Protein AF-A0A2M6ZTP1-F1 (afdb_monomer_lite)

Sequence (262 aa):
MRKAKLIIPTLLFPILLLLVVMAAVYSSEPKSMGPIIMTQIACLAESSDKITIVLEPTSEAIADEIYNVEVKRGDIIRATSSVSWTQKELQARQAKAFRFPTTPAEFQFYAMDRNQMGYVWKNLSKEFTVVTYTGTSSQIIEYVPAPPSSFNWWFVWIPLVGIVLFVVYLRILVSYRKEGIATRCPKCNKWWAQVDDGSEVISAGHYQGYEREYVTDTHYDKDRQETGTTDRAVLIPTTHYYSISRYSYHCKFCGHKWTAER

pLDDT: mean 73.22, std 14.81, range [36.12, 92.0]

Secondary structure (DSSP, 8-state):
--STTTHHHHHHHHHHHHHHHHHHHHTT----PPP--EEEEEEEEEETTEEEEEEEE-TTPPTT--EEEEEEETTEEEEEEEE---HHHHHTT--EEEEEEPPHHHHHHHHHT--SS----EE-TTT-EEEEEETTEEEEE-B-----S---THHHHHHHHHHHHHHHHHHHHHHHHHSTTT-S-TTT--TT-EEEEEEEEEEEEEEEEEEEEEEEEEEE-TT--EEEEEEEEEEEEEEEEEEEEEEEEEETTT--EEEEE-

Radius of gyration: 37.84 Å; chains: 1; bounding box: 69×80×88 Å

Structure (mmCIF, N/CA/C/O backbone):
data_AF-A0A2M6ZTP1-F1
#
_entry.id   AF-A0A2M6ZTP1-F1
#
loop_
_atom_site.group_PDB
_atom_site.id
_atom_site.type_symbol
_atom_site.label_atom_id
_atom_site.label_alt_id
_atom_site.label_comp_id
_atom_site.label_asym_id
_atom_site.label_entity_id
_atom_site.label_seq_id
_atom_site.pdbx_PDB_ins_code
_atom_site.Cartn_x
_atom_site.Cartn_y
_atom_site.Cartn_z
_atom_site.occupancy
_atom_site.B_iso_or_equiv
_atom_site.auth_seq_id
_atom_site.auth_comp_id
_atom_site.auth_asym_id
_atom_site.auth_atom_id
_atom_site.pdbx_PDB_model_num
ATOM 1 N N . MET A 1 1 ? -2.192 15.262 40.105 1.00 40.31 1 MET A N 1
ATOM 2 C CA . MET A 1 1 ? -1.632 15.456 38.743 1.00 40.31 1 MET A CA 1
ATOM 3 C C . MET A 1 1 ? -1.341 14.113 38.044 1.00 40.31 1 MET A C 1
ATOM 5 O O . MET A 1 1 ? -0.197 13.686 38.002 1.00 40.31 1 MET A O 1
ATOM 9 N N . ARG A 1 2 ? -2.350 13.394 37.518 1.00 41.88 2 ARG A N 1
ATOM 10 C CA . ARG A 1 2 ? -2.148 12.107 36.789 1.00 41.88 2 ARG A CA 1
ATOM 11 C C . ARG A 1 2 ? -3.025 11.913 35.534 1.00 41.88 2 ARG A C 1
ATOM 13 O O . ARG A 1 2 ? -2.981 10.851 34.931 1.00 41.88 2 ARG A O 1
ATOM 20 N N . LYS A 1 3 ? -3.795 12.922 35.102 1.00 41.44 3 LYS A N 1
ATOM 21 C CA . LYS A 1 3 ? -4.716 12.811 33.946 1.00 41.44 3 LYS A CA 1
ATOM 22 C C . LYS A 1 3 ? -4.111 13.233 32.593 1.00 41.44 3 LYS A C 1
ATOM 24 O O . LYS A 1 3 ? -4.673 12.894 31.562 1.00 41.44 3 LYS A O 1
ATOM 29 N N . ALA A 1 4 ? -2.953 13.900 32.578 1.00 42.66 4 ALA A N 1
ATOM 30 C CA . ALA A 1 4 ? -2.352 14.436 31.349 1.00 42.66 4 ALA A CA 1
ATOM 31 C C . ALA A 1 4 ? -1.543 13.414 30.518 1.00 42.66 4 ALA A C 1
ATOM 33 O O . ALA A 1 4 ? -1.283 13.652 29.345 1.00 42.66 4 ALA A O 1
ATOM 34 N N . LYS A 1 5 ? -1.162 12.255 31.079 1.00 43.81 5 LYS A N 1
ATOM 35 C CA . LYS A 1 5 ? -0.268 11.295 30.395 1.00 43.81 5 LYS A CA 1
ATOM 36 C C . LYS A 1 5 ? -0.949 10.373 29.370 1.00 43.81 5 LYS A C 1
ATOM 38 O O . LYS A 1 5 ? -0.242 9.687 28.645 1.00 43.81 5 LYS A O 1
ATOM 43 N N . LEU A 1 6 ? -2.284 10.354 29.279 1.00 44.91 6 LEU A N 1
ATOM 44 C CA . LEU A 1 6 ? -3.012 9.451 28.364 1.00 44.91 6 LEU A CA 1
ATOM 45 C C . LEU A 1 6 ? -3.558 10.126 27.089 1.00 44.91 6 LEU A C 1
ATOM 47 O O . LEU A 1 6 ? -3.959 9.427 26.162 1.00 44.91 6 LEU A O 1
ATOM 51 N N . ILE A 1 7 ? -3.581 11.462 27.039 1.00 47.53 7 ILE A N 1
ATOM 52 C CA . ILE A 1 7 ? -4.201 12.241 25.946 1.00 47.53 7 ILE A CA 1
ATOM 53 C C . ILE A 1 7 ? -3.241 12.399 24.753 1.00 47.53 7 ILE A C 1
ATOM 55 O O . ILE A 1 7 ? -3.650 12.386 23.597 1.00 47.53 7 ILE A O 1
ATOM 59 N N . ILE A 1 8 ? -1.940 12.480 25.031 1.00 50.25 8 ILE A N 1
ATOM 60 C CA . ILE A 1 8 ? -0.895 12.670 24.018 1.00 50.25 8 ILE A CA 1
ATOM 61 C C . ILE A 1 8 ? -0.815 11.486 23.026 1.00 50.25 8 ILE A C 1
ATOM 63 O O . ILE A 1 8 ? -0.877 11.734 21.822 1.00 50.25 8 ILE A O 1
ATOM 67 N N . PRO A 1 9 ? -0.767 10.205 23.454 1.00 49.75 9 PRO A N 1
ATOM 68 C CA . PRO A 1 9 ? -0.705 9.089 22.504 1.00 49.75 9 PRO A CA 1
ATOM 69 C C . PRO A 1 9 ? -2.026 8.825 21.762 1.00 49.75 9 PRO A C 1
ATOM 71 O O . PRO A 1 9 ? -2.004 8.230 20.689 1.00 49.75 9 PRO A O 1
ATOM 74 N N . THR A 1 10 ? -3.173 9.270 22.290 1.00 54.34 10 THR A N 1
ATOM 75 C CA . THR A 1 10 ? -4.488 9.050 21.658 1.00 54.34 10 THR A CA 1
ATOM 76 C C . THR A 1 10 ? -4.791 10.034 20.525 1.00 54.34 10 THR A C 1
ATOM 78 O O . THR A 1 10 ? -5.534 9.677 19.616 1.00 54.34 10 THR A O 1
ATOM 81 N N . LEU A 1 11 ? -4.190 11.229 20.533 1.00 55.00 11 LEU A N 1
ATOM 82 C CA . LEU A 1 11 ? -4.338 12.226 19.461 1.00 55.00 11 LEU A CA 1
ATOM 83 C C . LEU A 1 11 ? -3.221 12.168 18.411 1.00 55.00 11 LEU A C 1
ATOM 85 O O . LEU A 1 11 ? -3.485 12.391 17.234 1.00 55.00 11 LEU A O 1
ATOM 89 N N . LEU A 1 12 ? -1.985 11.837 18.803 1.00 62.09 12 LEU A N 1
ATOM 90 C CA . LEU A 1 12 ? -0.850 11.813 17.869 1.00 62.09 12 LEU A CA 1
ATOM 91 C C . LEU A 1 12 ? -0.931 10.673 16.850 1.00 62.09 12 LEU A C 1
ATOM 93 O O . LEU A 1 12 ? -0.572 10.863 15.691 1.00 62.09 12 LEU A O 1
ATOM 97 N N . PHE A 1 13 ? -1.422 9.502 17.257 1.00 62.88 13 PHE A N 1
ATOM 98 C CA . PHE A 1 13 ? -1.499 8.335 16.381 1.00 62.88 13 PHE A CA 1
ATOM 99 C C . PHE A 1 13 ? -2.415 8.528 15.151 1.00 62.88 13 PHE A C 1
ATOM 101 O O . PHE A 1 13 ? -1.954 8.261 14.041 1.00 62.88 13 PHE A O 1
ATOM 108 N N . PRO A 1 14 ? -3.664 9.030 15.274 1.00 62.75 14 PRO A N 1
ATOM 109 C CA . PRO A 1 14 ? -4.523 9.242 14.105 1.00 62.75 14 PRO A CA 1
ATOM 110 C C . PRO A 1 14 ? -4.008 10.339 13.165 1.00 62.75 14 PRO A C 1
ATOM 112 O O . PRO A 1 14 ? -4.164 10.209 11.955 1.00 62.75 14 PRO A O 1
ATOM 115 N N . ILE A 1 15 ? -3.354 11.382 13.687 1.00 70.75 15 ILE A N 1
ATOM 116 C CA . ILE A 1 15 ? -2.761 12.450 12.863 1.00 70.75 15 ILE A CA 1
ATOM 117 C C . ILE A 1 15 ? -1.586 11.903 12.047 1.00 70.75 15 ILE A C 1
ATOM 119 O O . ILE A 1 15 ? -1.487 12.169 10.849 1.00 70.75 15 ILE A O 1
ATOM 123 N N . LEU A 1 16 ? -0.724 11.094 12.672 1.00 71.12 16 LEU A N 1
ATOM 124 C CA . LEU A 1 16 ? 0.404 10.468 11.985 1.00 71.12 16 LEU A CA 1
ATOM 125 C C . LEU A 1 16 ? -0.074 9.499 10.892 1.00 71.12 16 LEU A C 1
ATOM 127 O O . LEU A 1 16 ? 0.471 9.494 9.792 1.00 71.12 16 LEU A O 1
ATOM 131 N N . LEU A 1 17 ? -1.126 8.722 11.173 1.00 70.94 17 LEU A N 1
ATOM 132 C CA . LEU A 1 17 ? -1.743 7.819 10.202 1.00 70.94 17 LEU A CA 1
ATOM 133 C C . LEU A 1 17 ? -2.316 8.591 9.002 1.00 70.94 17 LEU A C 1
ATOM 135 O O . LEU A 1 17 ? -2.094 8.198 7.859 1.00 70.94 17 LEU A O 1
ATOM 139 N N . LEU A 1 18 ? -3.006 9.709 9.253 1.00 68.69 18 LEU A N 1
ATOM 140 C CA . LEU A 1 18 ? -3.576 10.554 8.202 1.00 68.69 18 LEU A CA 1
ATOM 141 C C . LEU A 1 18 ? -2.484 11.136 7.292 1.00 68.69 18 LEU A C 1
ATOM 143 O O . LEU A 1 18 ? -2.634 11.132 6.074 1.00 68.69 18 LEU A O 1
ATOM 147 N N . LEU A 1 19 ? -1.362 11.581 7.869 1.00 69.75 19 LEU A N 1
ATOM 148 C CA . LEU A 1 19 ? -0.222 12.103 7.111 1.00 69.75 19 LEU A CA 1
ATOM 149 C C . LEU A 1 19 ? 0.433 11.033 6.228 1.00 69.75 19 LEU A C 1
ATOM 151 O O . LEU A 1 19 ? 0.770 11.319 5.082 1.00 69.75 19 LEU A O 1
ATOM 155 N N . VAL A 1 20 ? 0.565 9.797 6.721 1.00 70.56 20 VAL A N 1
ATOM 156 C CA . VAL A 1 20 ? 1.094 8.674 5.926 1.00 70.56 20 VAL A CA 1
ATOM 157 C C . VAL A 1 20 ? 0.165 8.338 4.755 1.00 70.56 20 VAL A C 1
ATOM 159 O O . VAL A 1 20 ? 0.641 8.124 3.642 1.00 70.56 20 VAL A O 1
ATOM 162 N N . VAL A 1 21 ? -1.155 8.346 4.972 1.00 63.50 21 VAL A N 1
ATOM 163 C CA . VAL A 1 21 ? -2.142 8.109 3.904 1.00 63.50 21 VAL A CA 1
ATOM 164 C C . VAL A 1 21 ? -2.108 9.233 2.868 1.00 63.50 21 VAL A C 1
ATOM 166 O O . VAL A 1 21 ? -2.066 8.952 1.674 1.00 63.50 21 VAL A O 1
ATOM 169 N N . MET A 1 22 ? -2.056 10.496 3.298 1.00 60.56 22 MET A N 1
ATOM 170 C CA . MET A 1 22 ? -1.974 11.638 2.382 1.00 60.56 22 MET A CA 1
ATOM 171 C C . MET A 1 22 ? -0.686 11.615 1.552 1.00 60.56 22 MET A C 1
ATOM 173 O O . MET A 1 22 ? -0.743 11.873 0.353 1.00 60.56 22 MET A O 1
ATOM 177 N N . ALA A 1 23 ? 0.454 11.247 2.147 1.00 57.00 23 ALA A N 1
ATOM 178 C CA . ALA A 1 23 ? 1.715 11.092 1.422 1.00 57.00 23 ALA A CA 1
ATOM 179 C C . ALA A 1 23 ? 1.661 9.949 0.391 1.00 57.00 23 ALA A C 1
ATOM 181 O O . ALA A 1 23 ? 2.151 10.107 -0.725 1.00 57.00 23 ALA A O 1
ATOM 182 N N . ALA A 1 24 ? 1.022 8.824 0.730 1.00 55.25 24 ALA A N 1
ATOM 183 C CA . ALA A 1 24 ? 0.829 7.711 -0.199 1.00 55.25 24 ALA A CA 1
ATOM 184 C C . ALA A 1 24 ? -0.105 8.075 -1.369 1.00 55.25 24 ALA A C 1
ATOM 186 O O . ALA A 1 24 ? 0.153 7.678 -2.503 1.00 55.25 24 ALA A O 1
ATOM 187 N N . VAL A 1 25 ? -1.155 8.865 -1.114 1.00 53.50 25 VAL A N 1
ATOM 188 C CA . VAL A 1 25 ? -2.106 9.316 -2.143 1.00 53.50 25 VAL A CA 1
ATOM 189 C C . VAL A 1 25 ? -1.478 10.374 -3.059 1.00 53.50 25 VAL A C 1
ATOM 191 O O . VAL A 1 25 ? -1.566 10.243 -4.277 1.00 53.50 25 VAL A O 1
ATOM 194 N N . TYR A 1 26 ? -0.768 11.368 -2.515 1.00 48.22 26 TYR A N 1
ATOM 195 C CA . TYR A 1 26 ? -0.108 12.406 -3.324 1.00 48.22 26 TYR A CA 1
ATOM 196 C C . TYR A 1 26 ? 1.087 11.885 -4.136 1.00 48.22 26 TYR A C 1
ATOM 198 O O . TYR A 1 26 ? 1.397 12.420 -5.194 1.00 48.22 26 TYR A O 1
ATOM 206 N N . SER A 1 27 ? 1.727 10.805 -3.687 1.00 42.94 27 SER A N 1
ATOM 207 C CA . SER A 1 27 ? 2.766 10.093 -4.442 1.00 42.94 27 SER A CA 1
ATOM 208 C C . SER A 1 27 ? 2.230 9.358 -5.681 1.00 42.94 27 SER A C 1
ATOM 210 O O . SER A 1 27 ? 3.026 8.802 -6.439 1.00 42.94 27 SER A O 1
ATOM 212 N N . SER A 1 28 ? 0.910 9.284 -5.864 1.00 38.97 28 SER A N 1
ATOM 213 C CA . SER A 1 28 ? 0.281 8.434 -6.878 1.00 38.97 28 SER A CA 1
ATOM 214 C C . SER A 1 28 ? -0.395 9.182 -8.023 1.00 38.97 28 SER A C 1
ATOM 216 O O . SER A 1 28 ? -1.075 8.527 -8.802 1.00 38.97 28 SER A O 1
ATOM 218 N N . GLU A 1 29 ? -0.208 10.501 -8.175 1.00 36.12 29 GLU A N 1
ATOM 219 C CA . GLU A 1 29 ? -0.695 11.208 -9.369 1.00 36.12 29 GLU A CA 1
ATOM 220 C C . GLU A 1 29 ? -0.044 10.612 -10.629 1.00 36.12 29 GLU A C 1
ATOM 222 O O . GLU A 1 29 ? 1.149 10.834 -10.873 1.00 36.12 29 GLU A O 1
ATOM 227 N N . PRO A 1 30 ? -0.785 9.857 -11.461 1.00 41.84 30 PRO A N 1
ATOM 228 C CA . PRO A 1 30 ? -0.246 9.393 -12.717 1.00 41.84 30 PRO A CA 1
ATOM 229 C C . PRO A 1 30 ? -0.269 10.606 -13.641 1.00 41.84 30 PRO A C 1
ATOM 231 O O . PRO A 1 30 ? -1.339 11.115 -13.985 1.00 41.84 30 PRO A O 1
ATOM 234 N N . LYS A 1 31 ? 0.908 11.076 -14.071 1.00 40.94 31 LYS A N 1
ATOM 235 C CA . LYS A 1 31 ? 0.995 11.878 -15.299 1.00 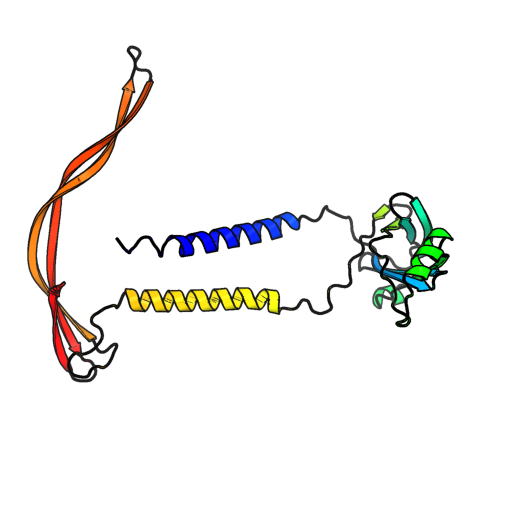40.94 31 LYS A CA 1
ATOM 236 C C . LYS A 1 31 ? 0.179 11.137 -16.351 1.00 40.94 31 LYS A C 1
ATOM 238 O O . LYS A 1 31 ? 0.427 9.951 -16.552 1.00 40.94 31 LYS A O 1
ATOM 243 N N . SER A 1 32 ? -0.803 11.800 -16.963 1.00 36.62 32 SER A N 1
ATOM 244 C CA . SER A 1 32 ? -1.684 11.172 -17.947 1.00 36.62 32 SER A CA 1
ATOM 245 C C . SER A 1 32 ? -0.855 10.698 -19.141 1.00 36.62 32 SER A C 1
ATOM 247 O O . SER A 1 32 ? -0.602 11.441 -20.091 1.00 36.62 32 SER A O 1
ATOM 249 N N . MET A 1 33 ? -0.373 9.464 -19.063 1.00 5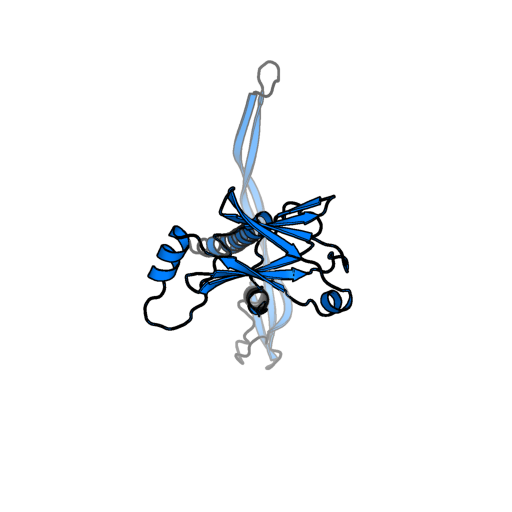2.09 33 MET A N 1
ATOM 250 C CA . MET A 1 33 ? 0.165 8.745 -20.196 1.00 52.09 33 MET A CA 1
ATOM 251 C C . MET A 1 33 ? -1.025 8.413 -21.084 1.00 52.09 33 MET A C 1
ATOM 253 O O . MET A 1 33 ? -2.061 7.966 -20.591 1.00 52.09 33 MET A O 1
ATOM 257 N N . GLY A 1 34 ? -0.904 8.672 -22.386 1.00 53.03 34 GLY A N 1
ATOM 258 C CA . GLY A 1 34 ? -1.858 8.149 -23.362 1.00 53.03 34 GLY A CA 1
ATOM 259 C C . GLY A 1 34 ? -2.007 6.621 -23.242 1.00 53.03 34 GLY A C 1
ATOM 260 O O . GLY A 1 34 ? -1.259 5.990 -22.486 1.00 53.03 34 GLY A O 1
ATOM 261 N N . PRO A 1 35 ? -2.952 6.010 -23.977 1.00 57.22 35 PRO A N 1
ATOM 262 C CA . PRO A 1 35 ? -3.195 4.568 -23.911 1.00 57.22 35 PRO A CA 1
ATOM 263 C C . PRO A 1 35 ? -1.875 3.800 -24.043 1.00 57.22 35 PRO A C 1
ATOM 265 O O . PRO A 1 35 ? -1.107 4.035 -24.972 1.00 57.22 35 PRO A O 1
ATOM 268 N N . ILE A 1 36 ? -1.559 2.958 -23.056 1.00 65.50 36 ILE A N 1
ATOM 269 C CA . ILE A 1 36 ? -0.351 2.124 -23.055 1.00 65.50 36 ILE A CA 1
ATOM 270 C C . ILE A 1 36 ? -0.571 1.007 -24.049 1.00 65.50 36 ILE A C 1
ATOM 272 O O . ILE A 1 36 ? -1.402 0.154 -23.781 1.00 65.50 36 ILE A O 1
ATOM 276 N N . ILE A 1 37 ? 0.145 1.021 -25.172 1.00 70.88 37 ILE A N 1
ATOM 277 C CA . ILE A 1 37 ? -0.000 0.047 -26.269 1.00 70.88 37 ILE A CA 1
ATOM 278 C C . ILE A 1 37 ? 0.723 -1.266 -25.937 1.00 70.88 37 ILE A C 1
ATOM 280 O O . ILE A 1 37 ? 0.281 -2.353 -26.307 1.00 70.88 37 ILE A O 1
ATOM 284 N N . MET A 1 38 ? 1.834 -1.190 -25.205 1.00 77.50 38 MET A N 1
ATOM 285 C CA . MET A 1 38 ? 2.601 -2.367 -24.806 1.00 77.50 38 MET A CA 1
ATOM 286 C C . MET A 1 38 ? 3.399 -2.126 -23.530 1.00 77.50 38 MET A C 1
ATOM 288 O O . MET A 1 38 ? 3.698 -0.988 -23.168 1.00 77.50 38 MET A O 1
ATOM 292 N N . THR A 1 39 ? 3.757 -3.213 -22.857 1.00 78.62 39 THR A N 1
ATOM 293 C CA . THR A 1 39 ? 4.516 -3.195 -21.609 1.00 78.62 39 THR A CA 1
ATOM 294 C C . THR A 1 39 ? 5.824 -3.956 -21.770 1.00 78.62 39 THR A C 1
ATOM 296 O O . THR A 1 39 ? 5.882 -5.046 -22.342 1.00 78.62 39 THR A O 1
ATOM 299 N N . GLN A 1 40 ? 6.906 -3.386 -21.243 1.00 79.75 40 GLN A N 1
ATOM 300 C CA . GLN A 1 40 ? 8.155 -4.117 -21.081 1.00 79.75 40 GLN A CA 1
ATOM 301 C C . GLN A 1 40 ? 8.050 -4.968 -19.822 1.00 79.75 40 GLN A C 1
ATOM 303 O O . GLN A 1 40 ? 8.040 -4.432 -18.715 1.00 79.75 40 GLN A O 1
ATOM 308 N N . ILE A 1 41 ? 8.028 -6.287 -19.992 1.00 76.81 41 ILE A N 1
ATOM 309 C CA . ILE A 1 41 ? 7.958 -7.232 -18.871 1.00 76.81 41 ILE A CA 1
ATOM 310 C C . ILE A 1 41 ? 9.343 -7.706 -18.425 1.00 76.81 41 ILE A C 1
ATOM 312 O O . ILE A 1 41 ? 9.516 -8.125 -17.281 1.00 76.81 41 ILE A O 1
ATOM 316 N N . ALA A 1 42 ? 10.352 -7.607 -19.299 1.00 73.44 42 ALA A N 1
ATOM 317 C CA . ALA A 1 42 ? 11.737 -7.899 -18.947 1.00 73.44 42 ALA A CA 1
ATOM 318 C C . ALA A 1 42 ? 12.747 -7.208 -19.877 1.00 73.44 42 ALA A C 1
ATOM 320 O O . ALA A 1 42 ? 12.523 -7.087 -21.079 1.00 73.44 42 ALA A O 1
ATOM 321 N N . CYS A 1 43 ? 13.896 -6.824 -19.323 1.00 79.12 43 CYS A N 1
ATOM 322 C CA . CYS A 1 43 ? 15.133 -6.551 -20.053 1.00 79.12 43 CYS A CA 1
ATOM 323 C C . CYS A 1 43 ? 16.259 -7.305 -19.342 1.00 79.12 43 CYS A C 1
ATOM 325 O O . CYS A 1 43 ? 16.496 -7.076 -18.154 1.00 79.12 43 CYS A O 1
ATOM 327 N N . LEU A 1 44 ? 16.889 -8.259 -20.025 1.00 79.19 44 LEU A N 1
ATOM 328 C CA . LEU A 1 44 ? 17.769 -9.259 -19.425 1.00 79.19 44 LEU A CA 1
ATOM 329 C C . LEU A 1 44 ? 19.072 -9.392 -20.211 1.00 79.19 44 LEU A C 1
ATOM 331 O O . LEU A 1 44 ? 19.042 -9.473 -21.435 1.00 79.19 44 LEU A O 1
ATOM 335 N N . ALA A 1 45 ? 20.205 -9.521 -19.524 1.00 73.50 45 ALA A N 1
ATOM 336 C CA . ALA A 1 45 ? 21.410 -10.080 -20.141 1.00 73.50 45 ALA A CA 1
ATOM 337 C C . ALA A 1 45 ? 21.378 -11.615 -20.029 1.00 73.50 45 ALA A C 1
ATOM 339 O O . ALA A 1 45 ? 21.677 -12.159 -18.964 1.00 73.50 45 ALA A O 1
ATOM 340 N N . GLU A 1 46 ? 21.001 -12.320 -21.106 1.00 64.81 46 GLU A N 1
ATOM 341 C CA . GLU A 1 46 ? 21.057 -13.801 -21.148 1.00 64.81 46 GLU A CA 1
ATOM 342 C C . GLU A 1 46 ? 22.518 -14.274 -21.207 1.00 64.81 46 GLU A C 1
ATOM 344 O O . GLU A 1 46 ? 22.934 -15.244 -20.563 1.00 64.81 46 GLU A O 1
ATOM 349 N N . SER A 1 47 ? 23.317 -13.550 -21.991 1.00 66.44 47 SER A N 1
ATOM 350 C CA . SER A 1 47 ? 24.729 -13.801 -22.218 1.00 66.44 47 SER A CA 1
ATOM 351 C C . SER A 1 47 ? 25.525 -12.505 -22.235 1.00 66.44 47 SER A C 1
ATOM 353 O O . SER A 1 47 ? 24.970 -11.425 -22.409 1.00 66.44 47 SER A O 1
ATOM 355 N N . SER A 1 48 ? 26.839 -12.594 -22.008 1.00 67.62 48 SER A N 1
ATOM 356 C CA . SER A 1 48 ? 27.691 -11.400 -21.993 1.00 67.62 48 SER A CA 1
ATOM 357 C C . SER A 1 48 ? 27.686 -10.668 -23.334 1.00 67.62 48 SER A C 1
ATOM 359 O O . SER A 1 48 ? 27.994 -9.488 -23.349 1.00 67.62 48 SER A O 1
ATOM 361 N N . ASP A 1 49 ? 27.324 -11.352 -24.424 1.00 75.38 49 ASP A N 1
ATOM 362 C CA . ASP A 1 49 ? 27.231 -10.830 -25.787 1.00 75.38 49 ASP A CA 1
ATOM 363 C C . ASP A 1 49 ? 25.819 -10.371 -26.205 1.00 75.38 49 ASP A C 1
ATOM 365 O O . ASP A 1 49 ? 25.678 -9.813 -27.296 1.00 75.38 49 ASP A O 1
ATOM 369 N N . LYS A 1 50 ? 24.764 -10.603 -25.402 1.00 80.38 50 LYS A N 1
ATOM 370 C CA . LYS A 1 50 ? 23.369 -10.341 -25.815 1.00 80.38 50 LYS A CA 1
ATOM 371 C C . LYS A 1 50 ? 22.484 -9.809 -24.695 1.00 80.38 50 LYS A C 1
ATOM 373 O O . LYS A 1 50 ? 22.434 -10.363 -23.597 1.00 80.38 50 LYS A O 1
ATOM 378 N N . ILE A 1 51 ? 21.692 -8.798 -25.040 1.00 80.88 51 ILE A N 1
ATOM 379 C CA . ILE A 1 51 ? 20.581 -8.308 -24.224 1.00 80.88 51 ILE A CA 1
ATOM 380 C C . ILE A 1 51 ? 19.270 -8.712 -24.901 1.00 80.88 51 ILE A C 1
ATOM 382 O O . ILE A 1 51 ? 19.120 -8.577 -26.118 1.00 80.88 51 ILE A O 1
ATOM 386 N N . THR A 1 52 ? 18.326 -9.194 -24.099 1.00 84.31 52 THR A N 1
ATOM 387 C CA . THR A 1 52 ? 16.972 -9.559 -24.508 1.00 84.31 52 THR A CA 1
ATOM 388 C C . THR A 1 52 ? 15.963 -8.638 -23.856 1.00 84.31 52 THR A C 1
ATOM 390 O O . THR A 1 52 ? 15.935 -8.505 -22.636 1.00 84.31 52 THR A O 1
ATOM 393 N N . ILE A 1 53 ? 15.081 -8.061 -24.659 1.00 84.00 53 ILE A N 1
ATOM 394 C CA . ILE A 1 53 ? 13.923 -7.301 -24.196 1.00 84.00 53 ILE A CA 1
ATOM 395 C C . ILE A 1 53 ? 12.671 -8.083 -24.536 1.00 84.00 53 ILE A C 1
ATOM 397 O O . ILE A 1 53 ? 12.531 -8.559 -25.657 1.00 84.00 53 ILE A O 1
ATOM 401 N N . VAL A 1 54 ? 11.765 -8.211 -23.576 1.00 85.69 54 VAL A N 1
ATOM 402 C CA . VAL A 1 54 ? 10.499 -8.917 -23.748 1.00 85.69 54 VAL A CA 1
ATOM 403 C C . VAL A 1 54 ? 9.359 -7.922 -23.595 1.00 85.69 54 VAL A C 1
ATOM 405 O O . VAL A 1 54 ? 9.249 -7.256 -22.562 1.00 85.69 54 VAL A O 1
ATOM 408 N N . LEU A 1 55 ? 8.531 -7.830 -24.635 1.00 86.44 55 LEU A N 1
ATOM 409 C CA . LEU A 1 55 ? 7.369 -6.950 -24.700 1.00 86.44 55 LEU A CA 1
ATOM 410 C C . LEU A 1 55 ? 6.082 -7.773 -24.733 1.00 86.44 55 LEU A C 1
ATOM 412 O O . LEU A 1 55 ? 6.002 -8.774 -25.451 1.00 86.44 55 LEU A O 1
ATOM 416 N N . GLU A 1 56 ? 5.078 -7.327 -23.987 1.00 86.38 56 GLU A N 1
ATOM 417 C CA . GLU A 1 56 ? 3.720 -7.871 -23.990 1.00 86.38 56 GLU A CA 1
ATOM 418 C C . GLU A 1 56 ? 2.744 -6.811 -24.534 1.00 86.38 56 GLU A C 1
ATOM 420 O O . GLU A 1 56 ? 2.845 -5.639 -24.155 1.00 86.38 56 GLU A O 1
ATOM 425 N N . PRO A 1 57 ? 1.815 -7.177 -25.436 1.00 85.25 57 PRO A N 1
ATOM 426 C CA . PRO A 1 57 ? 0.805 -6.245 -25.927 1.00 85.25 57 PRO A CA 1
ATOM 427 C C . PRO A 1 57 ? -0.268 -5.982 -24.858 1.00 85.25 57 PRO A C 1
ATOM 429 O O . PRO A 1 57 ? -0.646 -6.884 -24.108 1.00 85.25 57 PRO A O 1
ATOM 432 N N . THR A 1 58 ? -0.805 -4.763 -24.804 1.00 83.06 58 THR A N 1
ATOM 433 C CA . THR A 1 58 ? -1.974 -4.451 -23.962 1.00 83.06 58 THR A CA 1
ATOM 434 C C . THR A 1 58 ? -3.285 -4.612 -24.741 1.00 83.06 58 THR A C 1
ATOM 436 O O . THR A 1 58 ? -3.299 -5.002 -25.907 1.00 83.06 58 THR A O 1
ATOM 439 N N . SER A 1 59 ? -4.414 -4.282 -24.104 1.00 79.25 59 SER A N 1
ATOM 440 C CA . SER A 1 59 ? -5.719 -4.188 -24.770 1.00 79.25 59 SER A CA 1
ATOM 441 C C . SER A 1 59 ? -5.811 -3.080 -25.822 1.00 79.25 59 SER A C 1
ATOM 443 O O . SER A 1 59 ? -6.745 -3.101 -26.614 1.00 79.25 59 SER A O 1
ATOM 445 N N . GLU A 1 60 ? -4.879 -2.126 -25.817 1.00 81.31 60 GLU A N 1
ATOM 446 C CA . GLU A 1 60 ? -4.855 -0.991 -26.748 1.00 81.31 60 GLU A CA 1
ATOM 447 C C . GLU A 1 60 ? -4.057 -1.305 -28.027 1.00 81.31 60 GLU A C 1
ATOM 449 O O . GLU A 1 60 ? -4.046 -0.504 -28.959 1.00 81.31 60 GLU A O 1
ATOM 454 N N . ALA A 1 61 ? -3.378 -2.458 -28.088 1.00 83.38 61 ALA A N 1
ATOM 455 C CA . ALA A 1 61 ? -2.654 -2.895 -29.277 1.00 83.38 61 ALA A CA 1
ATOM 456 C C . ALA A 1 61 ? -3.612 -3.315 -30.404 1.00 83.38 61 ALA A C 1
ATOM 458 O O . ALA A 1 61 ? -4.607 -4.007 -30.179 1.00 83.38 61 ALA A O 1
ATOM 459 N N . ILE A 1 62 ? -3.272 -2.939 -31.636 1.00 85.69 62 ILE A N 1
ATOM 460 C CA . ILE A 1 62 ? -4.039 -3.234 -32.848 1.00 85.69 62 ILE A CA 1
ATOM 461 C C . ILE A 1 62 ? -3.377 -4.396 -33.590 1.00 85.69 62 ILE A C 1
ATOM 463 O O . ILE A 1 62 ? -2.154 -4.461 -33.737 1.00 85.69 62 ILE A O 1
ATOM 467 N N . ALA A 1 63 ? -4.197 -5.340 -34.051 1.00 87.81 63 ALA A N 1
ATOM 468 C CA . ALA A 1 63 ? -3.715 -6.490 -34.802 1.00 87.81 63 ALA A CA 1
ATOM 469 C C . ALA A 1 63 ? -3.077 -6.065 -36.126 1.00 87.81 63 ALA A C 1
ATOM 471 O O . ALA A 1 63 ? -3.583 -5.185 -36.819 1.00 87.81 63 ALA A O 1
ATOM 472 N N . ASP A 1 64 ? -1.981 -6.735 -36.470 1.00 87.12 64 ASP A N 1
ATOM 473 C CA . ASP A 1 64 ? -1.229 -6.593 -37.719 1.00 87.12 64 ASP A CA 1
ATOM 474 C C . ASP A 1 64 ? -0.627 -5.193 -37.961 1.00 87.12 64 ASP A C 1
ATOM 476 O O . ASP A 1 64 ? 0.019 -4.960 -38.984 1.00 87.12 64 ASP A O 1
ATOM 480 N N . GLU A 1 65 ? -0.744 -4.280 -36.993 1.00 86.44 65 GLU A N 1
ATOM 481 C CA . GLU A 1 65 ? -0.038 -3.004 -36.998 1.00 86.44 65 GLU A CA 1
ATOM 482 C C . GLU A 1 65 ? 1.443 -3.207 -36.644 1.00 86.44 65 GLU A C 1
ATOM 484 O O . GLU A 1 65 ? 1.801 -4.008 -35.775 1.00 86.44 65 GLU A O 1
ATOM 489 N N . ILE A 1 66 ? 2.321 -2.483 -37.345 1.00 85.94 66 ILE A N 1
ATOM 490 C CA . ILE A 1 66 ? 3.765 -2.516 -37.112 1.00 85.94 66 ILE A CA 1
ATOM 491 C C . ILE A 1 66 ? 4.145 -1.364 -36.185 1.00 85.94 66 ILE A C 1
ATOM 493 O O . ILE A 1 66 ? 4.078 -0.192 -36.556 1.00 85.94 66 ILE A O 1
ATOM 497 N N . TYR A 1 67 ? 4.622 -1.719 -35.001 1.00 84.25 67 TYR A N 1
ATOM 498 C CA . TYR A 1 67 ? 5.169 -0.803 -34.016 1.00 84.25 67 TYR A CA 1
ATOM 499 C C . TYR A 1 67 ? 6.690 -0.772 -34.116 1.00 84.25 67 TYR A C 1
ATOM 501 O O . TYR A 1 67 ? 7.338 -1.819 -34.113 1.00 84.25 67 TYR A O 1
ATOM 509 N N . ASN A 1 68 ? 7.277 0.422 -34.159 1.00 83.81 68 ASN A N 1
ATOM 510 C CA . ASN A 1 68 ? 8.723 0.580 -34.046 1.00 83.81 68 ASN A CA 1
ATOM 511 C C . ASN A 1 68 ? 9.117 0.646 -32.576 1.00 83.81 68 ASN A C 1
ATOM 513 O O . ASN A 1 68 ? 8.453 1.305 -31.779 1.00 83.81 68 ASN A O 1
ATOM 517 N N . VAL A 1 69 ? 10.205 -0.032 -32.234 1.00 83.62 69 VAL A N 1
ATOM 518 C CA . VAL A 1 69 ? 10.744 -0.177 -30.885 1.00 83.62 69 VAL A CA 1
ATOM 519 C C . VAL A 1 69 ? 12.139 0.425 -30.862 1.00 83.62 69 VAL A C 1
ATOM 521 O O . VAL A 1 69 ? 13.043 -0.063 -31.532 1.00 83.62 69 VAL A O 1
ATOM 524 N N . GLU A 1 70 ? 12.326 1.465 -30.064 1.00 86.44 70 GLU A N 1
ATOM 525 C CA . GLU A 1 70 ? 13.609 2.075 -29.745 1.00 86.44 70 GLU A CA 1
ATOM 526 C C . GLU A 1 70 ? 14.039 1.671 -28.342 1.00 86.44 70 GLU A C 1
ATOM 528 O O . GLU A 1 70 ? 13.397 2.002 -27.350 1.00 86.44 70 GLU A O 1
ATOM 533 N N . VAL A 1 71 ? 15.176 0.998 -28.247 1.00 83.19 71 VAL A N 1
ATOM 534 C CA . VAL A 1 71 ? 15.829 0.704 -26.977 1.00 83.19 71 VAL A CA 1
ATOM 535 C C . VAL A 1 71 ? 16.829 1.813 -26.707 1.00 83.19 71 VAL A C 1
ATOM 537 O O . VAL A 1 71 ? 17.769 1.993 -27.482 1.00 83.19 71 VAL A O 1
ATOM 540 N N . LYS A 1 72 ? 16.654 2.550 -25.615 1.00 82.12 72 LYS A N 1
ATOM 541 C CA . LYS A 1 72 ? 17.517 3.664 -25.216 1.00 82.12 72 LYS A CA 1
ATOM 542 C C . LYS A 1 72 ? 18.270 3.340 -23.936 1.00 82.12 72 LYS A C 1
ATOM 544 O O . LYS A 1 72 ? 17.751 2.655 -23.061 1.00 82.12 72 LYS A O 1
ATOM 549 N N . ARG A 1 73 ? 19.489 3.862 -23.814 1.00 79.94 73 ARG A N 1
ATOM 550 C CA . ARG A 1 73 ? 20.247 3.911 -22.556 1.00 79.94 73 ARG A CA 1
ATOM 551 C C . ARG A 1 73 ? 20.499 5.379 -22.233 1.00 79.94 73 ARG A C 1
ATOM 553 O O . ARG A 1 73 ? 21.326 6.014 -22.888 1.00 79.94 73 ARG A O 1
ATOM 560 N N . GLY A 1 74 ? 19.746 5.925 -21.279 1.00 78.94 74 GLY A N 1
ATOM 561 C CA . GLY A 1 74 ? 19.601 7.379 -21.158 1.00 78.94 74 GLY A CA 1
ATOM 562 C C . GLY A 1 74 ? 18.977 7.954 -22.435 1.00 78.94 74 GLY A C 1
ATOM 563 O O . GLY A 1 74 ? 17.971 7.431 -22.909 1.00 78.94 74 GLY A O 1
ATOM 564 N N . ASP A 1 75 ? 19.615 8.962 -23.029 1.00 76.38 75 ASP A N 1
ATOM 565 C CA . ASP A 1 75 ? 19.121 9.634 -24.244 1.00 76.38 75 ASP A CA 1
ATOM 566 C C . ASP A 1 75 ? 19.616 9.004 -25.559 1.00 76.38 75 ASP A C 1
ATOM 568 O O . ASP A 1 75 ? 19.224 9.421 -26.649 1.00 76.38 75 ASP A O 1
ATOM 572 N N . ILE A 1 76 ? 20.481 7.989 -25.485 1.00 78.00 76 ILE A N 1
ATOM 573 C CA . ILE A 1 76 ? 21.112 7.383 -26.663 1.00 78.00 76 ILE A CA 1
ATOM 574 C C . ILE A 1 76 ? 20.302 6.173 -27.126 1.00 78.00 76 ILE A C 1
ATOM 576 O O . ILE A 1 76 ? 20.111 5.222 -26.365 1.00 78.00 76 ILE A O 1
ATOM 580 N N . ILE A 1 77 ? 19.896 6.169 -28.400 1.00 83.12 77 ILE A N 1
ATOM 581 C CA . ILE A 1 77 ? 19.306 4.996 -29.059 1.00 83.12 77 ILE A CA 1
ATOM 582 C C . ILE A 1 77 ? 20.385 3.917 -29.207 1.00 83.12 77 ILE A C 1
ATOM 584 O O . ILE A 1 77 ? 21.409 4.116 -29.859 1.00 83.12 77 ILE A O 1
ATOM 588 N N . ARG A 1 78 ? 20.159 2.764 -28.578 1.00 82.94 78 ARG A N 1
ATOM 589 C CA . ARG A 1 78 ? 21.055 1.600 -28.586 1.00 82.94 78 ARG A CA 1
ATOM 590 C C . ARG A 1 78 ? 20.687 0.598 -29.667 1.00 82.94 78 ARG A C 1
ATOM 592 O O . ARG A 1 78 ? 21.584 0.054 -30.305 1.00 82.94 78 ARG A O 1
ATOM 599 N N . ALA A 1 79 ? 19.397 0.350 -29.852 1.00 83.94 79 ALA A N 1
ATOM 600 C CA . ALA A 1 79 ? 18.889 -0.565 -30.860 1.00 83.94 79 ALA A CA 1
ATOM 601 C C . ALA A 1 79 ? 17.502 -0.120 -31.316 1.00 83.94 79 ALA A C 1
ATOM 603 O O . ALA A 1 79 ? 16.736 0.443 -30.533 1.00 83.94 79 ALA A O 1
ATOM 604 N N . THR A 1 80 ? 17.185 -0.409 -32.571 1.00 85.50 80 THR A N 1
ATOM 605 C CA . THR A 1 80 ? 15.838 -0.276 -33.114 1.00 85.50 80 THR A CA 1
ATOM 606 C C . THR A 1 80 ? 15.350 -1.629 -33.608 1.00 85.50 80 THR A C 1
ATOM 608 O O . THR A 1 80 ? 16.126 -2.461 -34.081 1.00 85.50 80 THR A O 1
ATOM 611 N N . SER A 1 81 ? 14.059 -1.879 -33.454 1.00 88.31 81 SER A N 1
ATOM 612 C CA . SER A 1 81 ? 13.389 -3.067 -33.965 1.00 88.31 81 SER A CA 1
ATOM 613 C C . SER A 1 81 ? 11.957 -2.720 -34.348 1.00 88.31 81 SER A C 1
ATOM 615 O O . SER A 1 81 ? 11.497 -1.608 -34.097 1.00 88.31 81 SER A O 1
ATOM 617 N N . SER A 1 82 ? 11.249 -3.673 -34.935 1.00 87.62 82 SER A N 1
ATOM 618 C CA . SER A 1 82 ? 9.829 -3.531 -35.228 1.00 87.62 82 SER A CA 1
ATOM 619 C C . SER A 1 82 ? 9.096 -4.783 -34.770 1.00 87.62 82 SER A C 1
ATOM 621 O O . SER A 1 82 ? 9.627 -5.893 -34.848 1.00 87.62 82 SER A O 1
ATOM 623 N N . VAL A 1 83 ? 7.873 -4.605 -34.284 1.00 88.00 83 VAL A N 1
ATOM 624 C CA . VAL A 1 83 ? 7.019 -5.684 -33.796 1.00 88.00 83 VAL A CA 1
ATOM 625 C C . VAL A 1 83 ? 5.599 -5.496 -34.292 1.00 88.00 83 VAL A C 1
ATOM 627 O O . VAL A 1 83 ? 5.096 -4.383 -34.356 1.00 88.00 83 VAL A O 1
ATOM 630 N N . SER A 1 84 ? 4.944 -6.599 -34.614 1.00 89.75 84 SER A N 1
ATOM 631 C CA . SER A 1 84 ? 3.504 -6.667 -34.832 1.00 89.75 84 SER A CA 1
ATOM 632 C C . SER A 1 84 ? 2.964 -7.914 -34.151 1.00 89.75 84 SER A C 1
ATOM 634 O O . SER A 1 84 ? 3.721 -8.852 -33.880 1.00 89.75 84 SER A O 1
ATOM 636 N N . TRP A 1 85 ? 1.666 -7.944 -33.872 1.00 90.31 85 TRP A N 1
ATOM 637 C CA . TRP A 1 85 ? 0.973 -9.126 -33.365 1.00 90.31 85 TRP A CA 1
ATOM 638 C C . TRP A 1 85 ? -0.225 -9.426 -34.245 1.00 90.31 85 TRP A C 1
ATOM 640 O O . TRP A 1 85 ? -1.003 -8.530 -34.551 1.00 90.31 85 TRP A O 1
ATOM 650 N N . THR A 1 86 ? -0.407 -10.688 -34.609 1.00 91.62 86 THR A N 1
ATOM 651 C CA . THR A 1 86 ? -1.650 -11.112 -35.260 1.00 91.62 86 THR A CA 1
ATOM 652 C C . THR A 1 86 ? -2.805 -11.079 -34.259 1.00 91.62 86 THR A C 1
ATOM 654 O O . THR A 1 86 ? -2.598 -11.172 -33.044 1.00 91.62 86 THR A O 1
ATOM 657 N N . GLN A 1 87 ? -4.045 -11.048 -34.753 1.00 89.25 87 GLN A N 1
ATOM 658 C CA . GLN A 1 87 ? -5.246 -11.086 -33.907 1.00 89.25 87 GLN A CA 1
ATOM 659 C C . GLN A 1 87 ? -5.227 -12.236 -32.881 1.00 89.25 87 GLN A C 1
ATOM 661 O O . GLN A 1 87 ? -5.618 -12.062 -31.726 1.00 89.25 87 GLN A O 1
ATOM 666 N N . LYS A 1 88 ? -4.740 -13.418 -33.283 1.00 92.00 88 LYS A N 1
ATOM 667 C CA . LYS A 1 88 ? -4.630 -14.589 -32.401 1.00 92.00 88 LYS A CA 1
ATOM 668 C C . LYS A 1 88 ? -3.595 -14.377 -31.293 1.00 92.00 88 LYS A C 1
ATOM 670 O O . LYS A 1 88 ? -3.822 -14.786 -30.157 1.00 92.00 88 LYS A O 1
ATOM 675 N N . GLU A 1 89 ? -2.469 -13.750 -31.619 1.00 88.56 89 GLU A N 1
ATOM 676 C CA . GLU A 1 89 ? -1.401 -13.469 -30.656 1.00 88.56 89 GLU A CA 1
ATOM 677 C C . GLU A 1 89 ? -1.830 -12.402 -29.636 1.00 88.56 89 GLU A C 1
ATOM 679 O O . GLU A 1 89 ? -1.514 -12.541 -28.455 1.00 88.56 89 GLU A O 1
ATOM 684 N N . LEU A 1 90 ? -2.605 -11.392 -30.055 1.00 87.12 90 LEU A N 1
ATOM 685 C CA . LEU A 1 90 ? -3.183 -10.390 -29.149 1.00 87.12 90 LEU A CA 1
ATOM 686 C C . LEU A 1 90 ? -4.190 -11.002 -28.173 1.00 87.12 90 LEU A C 1
ATOM 688 O O . LEU A 1 90 ? -4.114 -10.755 -26.971 1.00 87.12 90 LEU A O 1
ATOM 692 N N . GLN A 1 91 ? -5.097 -11.854 -28.664 1.00 86.12 91 GLN A N 1
ATOM 693 C CA . GLN A 1 91 ? -6.060 -12.560 -27.810 1.00 86.12 91 GLN A CA 1
ATOM 694 C C . GLN A 1 91 ? -5.372 -13.437 -26.756 1.00 86.12 91 GLN A C 1
ATOM 696 O O . GLN A 1 91 ? -5.862 -13.554 -25.634 1.00 86.12 91 GLN A O 1
ATOM 701 N N . ALA A 1 92 ? -4.228 -14.029 -27.106 1.00 85.88 92 ALA A N 1
ATOM 702 C CA . ALA A 1 92 ? -3.417 -14.838 -26.202 1.00 85.88 92 ALA A CA 1
ATOM 703 C C . ALA A 1 92 ? -2.441 -14.019 -25.335 1.00 85.88 92 ALA A C 1
ATOM 705 O O . ALA A 1 92 ? -1.726 -14.617 -24.533 1.00 85.88 92 ALA A O 1
ATOM 706 N N . ARG A 1 93 ? -2.382 -12.687 -25.504 1.00 84.06 93 ARG A N 1
ATOM 707 C CA . ARG A 1 93 ? -1.378 -11.795 -24.889 1.00 84.06 93 ARG A CA 1
ATOM 708 C C . ARG A 1 93 ? 0.048 -12.323 -25.046 1.00 84.06 93 ARG A C 1
ATOM 710 O O . ARG A 1 93 ? 0.836 -12.385 -24.106 1.00 84.06 93 ARG A O 1
ATOM 717 N N . GLN A 1 94 ? 0.376 -12.779 -26.250 1.00 87.31 94 GLN A N 1
ATOM 718 C CA . GLN A 1 94 ? 1.647 -13.441 -26.494 1.00 87.31 94 GLN A CA 1
ATOM 719 C C . GLN A 1 94 ? 2.808 -12.444 -26.415 1.00 87.31 94 GLN A C 1
ATOM 721 O O . GLN A 1 94 ? 2.925 -11.542 -27.243 1.00 87.31 94 GLN A O 1
ATOM 726 N N . ALA A 1 95 ? 3.711 -12.647 -25.459 1.00 87.56 95 ALA A N 1
ATOM 727 C CA . ALA A 1 95 ? 4.930 -11.857 -25.357 1.00 87.56 95 ALA A CA 1
ATOM 728 C C . ALA A 1 95 ? 5.908 -12.164 -26.510 1.00 87.56 95 ALA A C 1
ATOM 730 O O . ALA A 1 95 ? 6.041 -13.313 -26.944 1.00 87.56 95 ALA A O 1
ATOM 731 N N . LYS A 1 96 ? 6.624 -11.139 -26.986 1.00 88.38 96 LYS A N 1
ATOM 732 C CA . LYS A 1 96 ? 7.679 -11.259 -28.008 1.00 88.38 96 LYS A CA 1
ATOM 733 C C . LYS A 1 96 ? 9.009 -10.751 -27.462 1.00 88.38 96 LYS A C 1
ATOM 735 O O . LYS A 1 96 ? 9.054 -9.755 -26.743 1.00 88.38 96 LYS A O 1
ATOM 740 N N . ALA A 1 97 ? 10.085 -11.464 -27.789 1.00 85.19 97 ALA A N 1
ATOM 741 C CA . ALA A 1 97 ? 11.431 -11.184 -27.305 1.00 85.19 97 ALA A CA 1
ATOM 742 C C . ALA A 1 97 ? 12.337 -10.673 -28.434 1.00 85.19 97 ALA A C 1
ATOM 744 O O . ALA A 1 97 ? 12.404 -11.274 -29.506 1.00 85.19 97 ALA A O 1
ATOM 745 N N . PHE A 1 98 ? 13.075 -9.600 -28.163 1.00 84.31 98 PHE A N 1
ATOM 746 C CA . PHE A 1 98 ? 14.005 -8.943 -29.077 1.00 84.31 98 PHE A CA 1
ATOM 747 C C . PHE A 1 98 ? 15.409 -9.064 -28.523 1.00 84.31 98 PHE A C 1
ATOM 749 O O . PHE A 1 98 ? 15.655 -8.700 -27.376 1.00 84.31 98 PHE A O 1
ATOM 756 N N . ARG A 1 99 ? 16.331 -9.562 -29.344 1.00 85.44 99 ARG A N 1
ATOM 757 C CA . ARG A 1 99 ? 17.728 -9.761 -28.960 1.00 85.44 99 ARG A CA 1
ATOM 758 C C . ARG A 1 99 ? 18.615 -8.810 -29.734 1.00 85.44 99 ARG A C 1
ATOM 760 O O . ARG A 1 99 ? 18.514 -8.747 -30.956 1.00 85.44 99 ARG A O 1
ATOM 767 N N . PHE A 1 100 ? 19.517 -8.133 -29.040 1.00 84.31 100 PHE A N 1
ATOM 768 C CA . PHE A 1 100 ? 20.517 -7.276 -29.666 1.00 84.31 100 PHE A CA 1
ATOM 769 C C . PHE A 1 100 ? 21.897 -7.493 -29.036 1.00 84.31 100 PHE A C 1
ATOM 771 O O . PHE A 1 100 ? 21.991 -7.876 -27.863 1.00 84.31 100 PHE A O 1
ATOM 778 N N . PRO A 1 101 ? 22.975 -7.307 -29.820 1.00 84.12 101 PRO A N 1
ATOM 779 C CA . PRO A 1 101 ? 24.327 -7.517 -29.331 1.00 84.12 101 PRO A CA 1
ATOM 780 C C . PRO A 1 101 ? 24.715 -6.448 -28.305 1.00 84.12 101 PRO A C 1
ATOM 782 O O . PRO A 1 101 ? 24.404 -5.264 -28.463 1.00 84.12 101 PRO A O 1
ATOM 785 N N . THR A 1 102 ? 25.443 -6.855 -27.269 1.00 80.38 102 THR A N 1
ATOM 786 C CA . THR A 1 102 ? 26.065 -5.924 -26.317 1.00 80.38 102 THR A CA 1
ATOM 787 C C . THR A 1 102 ? 27.229 -5.181 -26.966 1.00 80.38 102 THR A C 1
ATOM 789 O O . THR A 1 102 ? 27.989 -5.756 -27.747 1.00 80.38 102 THR A O 1
ATOM 792 N N . THR A 1 103 ? 27.450 -3.927 -26.580 1.00 82.00 103 THR A N 1
ATOM 793 C CA . THR A 1 103 ? 28.714 -3.233 -26.8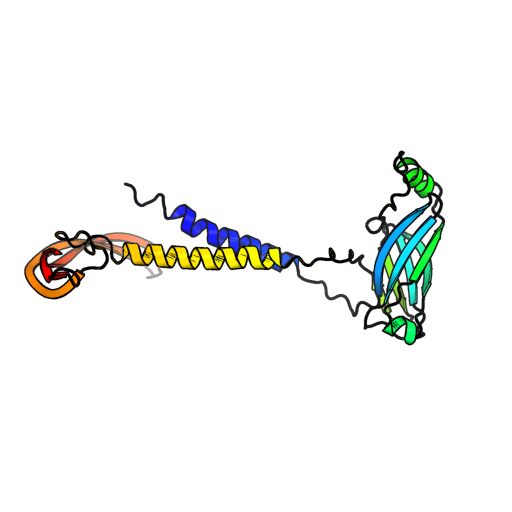85 1.00 82.00 103 THR A CA 1
ATOM 794 C C . THR A 1 103 ? 29.895 -3.843 -26.131 1.00 82.00 103 THR A C 1
ATOM 796 O O . THR A 1 103 ? 29.693 -4.470 -25.093 1.00 82.00 103 THR A O 1
ATOM 799 N N . PRO A 1 104 ? 31.146 -3.602 -26.566 1.00 77.81 104 PRO A N 1
ATOM 800 C CA . PRO A 1 104 ? 32.331 -4.037 -25.823 1.00 77.81 104 PRO A CA 1
ATOM 801 C C . PRO A 1 104 ? 32.358 -3.573 -24.355 1.00 77.81 104 PRO A C 1
ATOM 803 O O . PRO A 1 104 ? 32.762 -4.336 -23.481 1.00 77.81 104 PRO A O 1
ATOM 806 N N . ALA A 1 105 ? 31.883 -2.356 -24.063 1.00 75.38 105 ALA A N 1
ATOM 807 C CA . ALA A 1 105 ? 31.806 -1.834 -22.696 1.00 75.38 105 ALA A CA 1
ATOM 808 C C . ALA A 1 105 ? 30.745 -2.563 -21.847 1.00 75.38 105 ALA A C 1
ATOM 810 O O . ALA A 1 105 ? 31.000 -2.918 -20.699 1.00 75.38 105 ALA A O 1
ATOM 811 N N . GLU A 1 106 ? 29.567 -2.824 -22.422 1.00 76.75 106 GLU A N 1
ATOM 812 C CA . GLU A 1 106 ? 28.506 -3.621 -21.790 1.00 76.75 106 GLU A CA 1
ATOM 813 C C . GLU A 1 106 ? 28.953 -5.071 -21.576 1.00 76.75 106 GLU A C 1
ATOM 815 O O . GLU A 1 106 ? 28.746 -5.620 -20.498 1.00 76.75 106 GLU A O 1
ATOM 820 N N . PHE A 1 107 ? 29.637 -5.662 -22.558 1.00 72.31 107 PHE A N 1
ATOM 821 C CA . PHE A 1 107 ? 30.190 -7.009 -22.468 1.00 72.31 107 PHE A CA 1
ATOM 822 C C . PHE A 1 107 ? 31.147 -7.132 -21.284 1.00 72.31 107 PHE A C 1
ATOM 824 O O . PHE A 1 107 ? 31.014 -8.059 -20.492 1.00 72.31 107 PHE A O 1
ATOM 831 N N . GLN A 1 108 ? 32.091 -6.196 -21.132 1.00 67.06 108 GLN A N 1
ATOM 832 C CA . GLN A 1 108 ? 33.033 -6.210 -20.010 1.00 67.06 108 GLN A CA 1
ATOM 833 C C . GLN A 1 108 ? 32.314 -6.076 -18.665 1.00 67.06 108 GLN A C 1
ATOM 835 O O . GLN A 1 108 ? 32.601 -6.833 -17.742 1.00 67.06 108 GLN A O 1
ATOM 840 N N . PHE A 1 109 ? 31.339 -5.170 -18.573 1.00 70.00 109 PHE A N 1
ATOM 841 C CA . PHE A 1 109 ? 30.560 -4.957 -17.356 1.00 70.00 109 PHE A CA 1
ATOM 842 C C . PHE A 1 109 ? 29.728 -6.194 -16.971 1.00 70.00 109 PHE A C 1
ATOM 844 O O . PHE A 1 109 ? 29.801 -6.667 -15.839 1.00 70.00 109 PHE A O 1
ATOM 851 N N . TYR A 1 110 ? 28.995 -6.783 -17.920 1.00 68.06 110 TYR A N 1
ATOM 852 C CA . TYR A 1 110 ? 28.166 -7.967 -17.670 1.00 68.06 110 TYR A CA 1
ATOM 853 C C . TYR A 1 110 ? 28.983 -9.259 -17.523 1.00 68.06 110 TYR A C 1
ATOM 855 O O . TYR A 1 110 ? 28.535 -10.192 -16.857 1.00 68.06 110 TYR A O 1
ATOM 863 N N . ALA A 1 111 ? 30.183 -9.332 -18.108 1.00 61.41 111 ALA A N 1
ATOM 864 C CA . ALA A 1 111 ? 31.108 -10.443 -17.902 1.00 61.41 111 ALA A CA 1
ATOM 865 C C . ALA A 1 111 ? 31.717 -10.440 -16.490 1.00 61.41 111 ALA A C 1
ATOM 867 O O . ALA A 1 111 ? 31.887 -11.514 -15.920 1.00 61.41 111 ALA A O 1
ATOM 868 N N . MET A 1 112 ? 32.006 -9.268 -15.911 1.00 57.28 112 MET A N 1
ATOM 869 C CA . MET A 1 112 ? 32.552 -9.150 -14.549 1.00 57.28 112 MET A CA 1
ATOM 870 C C . MET A 1 112 ? 31.542 -9.537 -13.458 1.00 57.28 112 MET A C 1
ATOM 872 O O . MET A 1 112 ? 31.927 -10.118 -12.447 1.00 57.28 112 MET A O 1
ATOM 876 N N . ASP A 1 113 ? 30.250 -9.278 -13.676 1.00 57.16 113 ASP A N 1
ATOM 877 C CA . ASP A 1 113 ? 29.184 -9.641 -12.729 1.00 57.16 113 ASP A CA 1
ATOM 878 C C . ASP A 1 113 ? 28.856 -11.146 -12.713 1.00 57.16 113 ASP A C 1
ATOM 880 O O . ASP A 1 113 ? 28.185 -11.636 -11.801 1.00 57.16 113 ASP A O 1
ATOM 884 N N . ARG A 1 114 ? 29.349 -11.919 -13.691 1.00 57.69 114 ARG A N 1
ATOM 885 C CA . ARG A 1 114 ? 29.212 -13.384 -13.743 1.00 57.69 114 ARG A CA 1
ATOM 886 C C . ARG A 1 114 ? 30.203 -14.080 -12.799 1.00 57.69 114 ARG A C 1
ATOM 888 O O . ARG A 1 114 ? 31.014 -14.897 -13.228 1.00 57.69 114 ARG A O 1
ATOM 895 N N . ASN A 1 115 ? 30.122 -13.815 -11.497 1.00 50.66 115 ASN A N 1
ATOM 896 C CA . ASN A 1 115 ? 30.884 -14.574 -10.503 1.00 50.66 115 ASN A CA 1
ATOM 897 C C . ASN A 1 115 ? 30.143 -15.859 -10.063 1.00 50.66 115 ASN A C 1
ATOM 899 O O . ASN A 1 115 ? 29.087 -15.822 -9.439 1.00 50.66 115 ASN A O 1
ATOM 903 N N . GLN A 1 116 ? 30.746 -17.002 -10.418 1.00 47.72 116 GLN A N 1
ATOM 904 C CA . GLN A 1 116 ? 30.680 -18.376 -9.871 1.00 47.72 116 GLN A CA 1
ATOM 905 C C . GLN A 1 116 ? 29.348 -19.109 -9.571 1.00 47.72 116 GLN A C 1
ATOM 907 O O . GLN A 1 116 ? 29.420 -20.316 -9.357 1.00 47.72 116 GLN A O 1
ATOM 912 N N . MET A 1 117 ? 28.150 -18.512 -9.605 1.00 46.72 117 MET A N 1
ATOM 913 C CA . MET A 1 117 ? 26.909 -19.214 -9.182 1.00 46.72 117 MET A CA 1
ATOM 914 C C . MET A 1 117 ? 25.878 -19.538 -10.281 1.00 46.72 117 MET A C 1
ATOM 916 O O . MET A 1 117 ? 24.698 -19.731 -10.001 1.00 46.72 117 MET A O 1
ATOM 920 N N . GLY A 1 118 ? 26.316 -19.701 -11.531 1.00 50.66 118 GLY A N 1
ATOM 921 C CA . GLY A 1 118 ? 25.436 -20.134 -12.624 1.00 50.66 118 GLY A CA 1
ATOM 922 C C . GLY A 1 118 ? 24.573 -19.008 -13.206 1.00 50.66 118 GLY A C 1
ATOM 923 O O . GLY A 1 118 ? 24.681 -17.852 -12.809 1.00 50.66 118 GLY A O 1
ATOM 924 N N . TYR A 1 119 ? 23.778 -19.347 -14.225 1.00 49.22 119 TYR A N 1
ATOM 925 C CA . TYR A 1 119 ? 23.034 -18.430 -15.101 1.00 49.22 119 TYR A CA 1
ATOM 926 C C . TYR A 1 119 ? 21.966 -17.600 -14.361 1.00 49.22 119 TYR A C 1
ATOM 928 O O . TYR A 1 119 ? 20.770 -17.860 -14.476 1.00 49.22 119 TYR A O 1
ATOM 936 N N . VAL A 1 120 ? 22.377 -16.579 -13.610 1.00 52.75 120 VAL A N 1
ATOM 937 C CA . VAL A 1 120 ? 21.458 -15.566 -13.084 1.00 52.75 120 VAL A CA 1
ATOM 938 C C . VAL A 1 120 ? 21.280 -14.496 -14.154 1.00 52.75 120 VAL A C 1
ATOM 940 O O . VAL A 1 120 ? 22.200 -13.748 -14.478 1.00 52.75 120 VAL A O 1
ATOM 943 N N . TRP A 1 121 ? 20.082 -14.449 -14.728 1.00 60.19 121 TRP A N 1
ATOM 944 C CA . TRP A 1 121 ? 19.667 -13.427 -15.680 1.00 60.19 121 TRP A CA 1
ATOM 945 C C . TRP A 1 121 ? 19.682 -12.068 -14.975 1.00 60.19 121 TRP A C 1
ATOM 947 O O . TRP A 1 121 ? 18.900 -11.838 -14.050 1.00 60.19 121 TRP A O 1
ATOM 957 N N . LYS A 1 122 ? 20.584 -11.167 -15.377 1.00 69.06 122 LYS A N 1
ATOM 958 C CA . LYS A 1 122 ? 20.652 -9.826 -14.784 1.00 69.06 122 LYS A CA 1
ATOM 959 C C . LYS A 1 122 ? 19.517 -8.977 -15.348 1.00 69.06 122 LYS A C 1
ATOM 961 O O . LYS A 1 122 ? 19.436 -8.799 -16.560 1.00 69.06 122 LYS A O 1
ATOM 966 N N . ASN A 1 123 ? 18.660 -8.451 -14.474 1.00 70.12 123 ASN A N 1
ATOM 967 C CA . ASN A 1 123 ? 17.596 -7.530 -14.863 1.00 70.12 123 ASN A CA 1
ATOM 968 C C . ASN A 1 123 ? 18.182 -6.131 -15.121 1.00 70.12 123 ASN A C 1
ATOM 970 O O . ASN A 1 123 ? 18.655 -5.470 -14.198 1.00 70.12 123 ASN A O 1
ATOM 974 N N . LEU A 1 124 ? 18.134 -5.697 -16.378 1.00 73.75 124 LEU A N 1
ATOM 975 C CA . LEU A 1 124 ? 18.645 -4.420 -16.878 1.00 73.75 124 LEU A CA 1
ATOM 976 C C . LEU A 1 124 ? 17.528 -3.396 -17.124 1.00 73.75 124 LEU A C 1
ATOM 978 O O . LEU A 1 124 ? 17.760 -2.349 -17.721 1.00 73.75 124 LEU A O 1
ATOM 982 N N . SER A 1 125 ? 16.309 -3.654 -16.648 1.00 67.94 125 SER A N 1
ATOM 983 C CA . SER A 1 125 ? 15.139 -2.807 -16.935 1.00 67.94 125 SER A CA 1
ATOM 984 C C . SER A 1 125 ? 15.201 -1.408 -16.313 1.00 67.94 125 SER A C 1
ATOM 986 O O . SER A 1 125 ? 14.384 -0.560 -16.644 1.00 67.94 125 SER A O 1
ATOM 988 N N . LYS A 1 126 ? 16.162 -1.155 -15.416 1.00 70.75 126 LYS A N 1
ATOM 989 C CA . LYS A 1 126 ? 16.479 0.190 -14.906 1.00 70.75 126 LYS A CA 1
ATOM 990 C C . LYS A 1 126 ? 17.546 0.916 -15.734 1.00 70.75 126 LYS A C 1
ATOM 992 O O . LYS A 1 126 ? 17.689 2.124 -15.600 1.00 70.75 126 LYS A O 1
ATOM 997 N N . GLU A 1 127 ? 18.327 0.182 -16.527 1.00 71.00 127 GLU A N 1
ATOM 998 C CA . GLU A 1 127 ? 19.417 0.725 -17.348 1.00 71.00 127 GLU A CA 1
ATOM 999 C C . GLU A 1 127 ? 18.944 1.089 -18.761 1.00 71.00 127 GLU A C 1
ATOM 1001 O O . GLU A 1 127 ? 19.513 1.988 -19.382 1.00 71.00 127 GLU A O 1
ATOM 1006 N N . PHE A 1 128 ? 17.908 0.404 -19.257 1.00 72.50 128 PHE A N 1
ATOM 1007 C CA . PHE A 1 128 ? 17.350 0.618 -20.588 1.00 72.50 128 PHE A CA 1
ATOM 1008 C C . PHE A 1 128 ? 15.893 1.063 -20.516 1.00 72.50 128 PHE A C 1
ATOM 1010 O O . PHE A 1 128 ? 15.077 0.427 -19.850 1.00 72.50 128 PHE A O 1
ATOM 1017 N N . THR A 1 129 ? 15.580 2.113 -21.267 1.00 73.75 129 THR A N 1
ATOM 1018 C CA . THR A 1 129 ? 14.218 2.591 -21.505 1.00 73.75 129 THR A CA 1
ATOM 1019 C C . THR A 1 129 ? 13.789 2.126 -22.884 1.00 73.75 129 THR A C 1
ATOM 1021 O O . THR A 1 129 ? 14.531 2.309 -23.850 1.00 73.75 129 THR A O 1
ATOM 1024 N N . VAL A 1 130 ? 12.596 1.554 -23.007 1.00 72.75 130 VAL A N 1
ATOM 1025 C CA . VAL A 1 130 ? 12.039 1.196 -24.313 1.00 72.75 130 VAL A CA 1
ATOM 1026 C C . VAL A 1 130 ? 11.016 2.251 -24.710 1.00 72.75 130 VAL A C 1
ATOM 1028 O O . VAL A 1 130 ? 10.186 2.674 -23.915 1.00 72.75 130 VAL A O 1
ATOM 1031 N N . VAL A 1 131 ? 11.103 2.731 -25.940 1.00 71.81 131 VAL A N 1
ATOM 1032 C CA . VAL A 1 131 ? 10.177 3.702 -26.518 1.00 71.81 131 VAL A CA 1
ATOM 1033 C C . VAL A 1 131 ? 9.554 3.059 -27.735 1.00 71.81 131 VAL A C 1
ATOM 1035 O O . VAL A 1 131 ? 10.261 2.464 -28.542 1.00 71.81 131 VAL A O 1
ATOM 1038 N N . THR A 1 132 ? 8.245 3.182 -27.887 1.00 64.69 132 THR A N 1
ATOM 1039 C CA . THR A 1 132 ? 7.545 2.645 -29.049 1.00 64.69 132 THR A CA 1
ATOM 1040 C C . THR A 1 132 ? 6.717 3.679 -29.740 1.00 64.69 132 THR A C 1
ATOM 1042 O O . THR A 1 132 ? 6.075 4.500 -29.097 1.00 64.69 132 THR A O 1
ATOM 1045 N N . TYR A 1 133 ? 6.726 3.636 -31.061 1.00 71.00 133 TYR A N 1
ATOM 1046 C CA . TYR A 1 133 ? 6.005 4.600 -31.865 1.00 71.00 133 TYR A CA 1
ATOM 1047 C C . TYR A 1 133 ? 5.437 3.957 -33.121 1.00 71.00 133 TYR A C 1
ATOM 1049 O O . TYR A 1 133 ? 6.022 3.046 -33.713 1.00 71.00 133 TYR A O 1
ATOM 1057 N N . THR A 1 134 ? 4.285 4.471 -33.521 1.00 64.44 134 THR A N 1
ATOM 1058 C CA . THR A 1 134 ? 3.679 4.266 -34.834 1.00 64.44 134 THR A CA 1
ATOM 1059 C C . THR A 1 134 ? 3.840 5.547 -35.649 1.00 64.44 134 THR A C 1
ATOM 1061 O O . THR A 1 134 ? 4.286 6.575 -35.137 1.00 64.44 134 THR A O 1
ATOM 1064 N N . GLY A 1 135 ? 3.471 5.519 -36.932 1.00 52.09 135 GLY A N 1
ATOM 1065 C CA . GLY A 1 135 ? 3.533 6.702 -37.801 1.00 52.09 135 GLY A CA 1
ATOM 1066 C C . GLY A 1 135 ? 2.733 7.919 -37.303 1.00 52.09 135 GLY A C 1
ATOM 1067 O O . GLY A 1 135 ? 2.900 9.005 -37.850 1.00 52.09 135 GLY A O 1
ATOM 1068 N N . THR A 1 136 ? 1.888 7.764 -36.274 1.00 52.62 136 THR A N 1
ATOM 1069 C CA . THR A 1 136 ? 1.008 8.814 -35.734 1.00 52.62 136 THR A CA 1
ATOM 1070 C C . THR A 1 136 ? 1.178 9.094 -34.237 1.00 52.62 136 THR A C 1
ATOM 1072 O O . THR A 1 136 ? 0.606 10.067 -33.750 1.00 52.62 136 THR A O 1
ATOM 1075 N N . SER A 1 137 ? 1.932 8.289 -33.481 1.00 57.38 137 SER A N 1
ATOM 1076 C CA . SER A 1 137 ? 2.123 8.509 -32.040 1.00 57.38 137 SER A CA 1
ATOM 1077 C C . SER A 1 137 ? 3.412 7.880 -31.515 1.00 57.38 137 SER A C 1
ATOM 1079 O O . SER A 1 137 ? 3.858 6.845 -31.997 1.00 57.38 137 SER A O 1
ATOM 1081 N N . SER A 1 138 ? 4.011 8.501 -30.495 1.00 56.41 138 SER A N 1
ATOM 1082 C CA . SER A 1 138 ? 5.148 7.950 -29.753 1.00 56.41 138 SER A CA 1
ATOM 1083 C C . SER A 1 138 ? 4.800 7.812 -28.279 1.00 56.41 138 SER A C 1
ATOM 1085 O O . SER A 1 138 ? 4.286 8.753 -27.674 1.00 56.41 138 SER A O 1
ATOM 1087 N N . GLN A 1 139 ? 5.143 6.675 -27.691 1.00 64.00 139 GLN A N 1
ATOM 1088 C CA . GLN A 1 139 ? 4.937 6.359 -26.290 1.00 64.00 139 GLN A CA 1
ATOM 1089 C C . GLN A 1 139 ? 6.234 5.859 -25.663 1.00 64.00 139 GLN A C 1
ATOM 1091 O O . GLN A 1 139 ? 6.886 4.947 -26.167 1.00 64.00 139 GLN A O 1
ATOM 1096 N N . ILE A 1 140 ? 6.600 6.449 -24.529 1.00 60.22 140 ILE A N 1
ATOM 1097 C CA . ILE A 1 140 ? 7.645 5.896 -23.671 1.00 60.22 140 ILE A CA 1
ATOM 1098 C C . ILE A 1 140 ? 7.023 4.710 -22.934 1.00 60.22 140 ILE A C 1
ATOM 1100 O O . ILE A 1 140 ? 6.010 4.876 -22.257 1.00 60.22 140 ILE A O 1
ATOM 1104 N N . ILE A 1 141 ? 7.610 3.525 -23.084 1.00 62.41 141 ILE A N 1
ATOM 1105 C CA . ILE A 1 141 ? 7.206 2.350 -22.322 1.00 62.41 141 ILE A CA 1
ATOM 1106 C C . ILE A 1 141 ? 7.959 2.409 -21.007 1.00 62.41 141 ILE A C 1
ATOM 1108 O O . ILE A 1 141 ? 9.169 2.177 -20.941 1.00 62.41 141 ILE A O 1
ATOM 1112 N N . GLU A 1 142 ? 7.234 2.718 -19.941 1.00 57.16 142 GLU A N 1
ATOM 1113 C CA . GLU A 1 142 ? 7.766 2.489 -18.611 1.00 57.16 142 GLU A CA 1
ATOM 1114 C C . GLU A 1 142 ? 7.830 0.984 -18.354 1.00 57.16 142 GLU A C 1
ATOM 1116 O O . GLU A 1 142 ? 6.892 0.233 -18.637 1.00 57.16 142 GLU A O 1
ATOM 1121 N N . TYR A 1 143 ? 8.965 0.532 -17.822 1.00 54.62 143 TYR A N 1
ATOM 1122 C CA . TYR A 1 143 ? 9.070 -0.812 -17.284 1.00 54.62 143 TYR A CA 1
ATOM 1123 C C . TYR A 1 143 ? 8.053 -0.948 -16.154 1.00 54.62 143 TYR A C 1
ATOM 1125 O O . TYR A 1 143 ? 8.226 -0.380 -15.074 1.00 54.62 143 TYR A O 1
ATOM 1133 N N . VAL A 1 144 ? 7.000 -1.717 -16.409 1.00 54.78 144 VAL A N 1
ATOM 1134 C CA . VAL A 1 144 ? 6.095 -2.167 -15.364 1.00 54.78 144 VAL A CA 1
ATOM 1135 C C . VAL A 1 144 ? 6.737 -3.438 -14.825 1.00 54.78 144 VAL A C 1
ATOM 1137 O O . VAL A 1 144 ? 6.665 -4.468 -15.501 1.00 54.78 144 VAL A O 1
ATOM 1140 N N . PRO A 1 145 ? 7.418 -3.408 -13.659 1.00 48.34 145 PRO A N 1
ATOM 1141 C CA . PRO A 1 145 ? 7.839 -4.653 -13.040 1.00 48.34 145 PRO A CA 1
ATOM 1142 C C . PRO A 1 145 ? 6.604 -5.535 -12.957 1.00 48.34 145 PRO A C 1
ATOM 1144 O O . PRO A 1 145 ? 5.554 -5.043 -12.533 1.00 48.34 145 PRO A O 1
ATOM 1147 N N . ALA A 1 146 ? 6.725 -6.800 -13.380 1.00 45.16 146 ALA A N 1
ATOM 1148 C CA . ALA A 1 146 ? 5.672 -7.778 -13.155 1.00 45.16 146 ALA A CA 1
ATOM 1149 C C . ALA A 1 146 ? 5.175 -7.550 -11.723 1.00 45.16 146 ALA A C 1
ATOM 1151 O O . ALA A 1 146 ? 6.016 -7.570 -10.808 1.00 45.16 146 ALA A O 1
ATOM 1152 N N . PRO A 1 147 ? 3.884 -7.204 -11.522 1.00 42.38 147 PRO A N 1
ATOM 1153 C CA . PRO A 1 147 ? 3.389 -6.982 -10.178 1.00 42.38 147 PRO A CA 1
ATOM 1154 C C . PRO A 1 147 ? 3.812 -8.218 -9.393 1.00 42.38 147 PRO A C 1
ATOM 1156 O O . PRO A 1 147 ? 3.670 -9.323 -9.937 1.00 42.38 147 PRO A O 1
ATOM 1159 N N . PRO A 1 148 ? 4.417 -8.074 -8.195 1.00 36.22 148 PRO A N 1
ATOM 1160 C CA . PRO A 1 148 ? 4.756 -9.242 -7.400 1.00 36.22 148 PRO A CA 1
ATOM 1161 C C . PRO A 1 148 ? 3.511 -10.121 -7.413 1.00 36.22 148 PRO A C 1
ATOM 1163 O O . PRO A 1 148 ? 2.418 -9.635 -7.122 1.00 36.22 148 PRO A O 1
ATOM 1166 N N . SER A 1 149 ? 3.656 -11.365 -7.874 1.00 44.25 149 SER A N 1
ATOM 1167 C CA . SER A 1 149 ? 2.567 -12.275 -8.270 1.00 44.25 149 SER A CA 1
ATOM 1168 C C . SER A 1 149 ? 1.662 -12.711 -7.110 1.00 44.25 149 SER A C 1
ATOM 1170 O O . SER A 1 149 ? 0.931 -13.691 -7.179 1.00 44.25 149 SER A O 1
ATOM 1172 N N . SER A 1 150 ? 1.656 -11.938 -6.037 1.00 45.59 150 SER A N 1
ATOM 1173 C CA . SER A 1 150 ? 0.571 -11.819 -5.096 1.00 45.59 150 SER A CA 1
ATOM 1174 C C . SER A 1 150 ? 0.447 -10.335 -4.758 1.00 45.59 150 SER A C 1
ATOM 1176 O O . SER A 1 150 ? 1.254 -9.789 -4.004 1.00 45.59 150 SER A O 1
ATOM 1178 N N . PHE A 1 151 ? -0.583 -9.662 -5.281 1.00 45.78 151 PHE A N 1
ATOM 1179 C CA . PHE A 1 151 ? -1.140 -8.526 -4.553 1.00 45.78 151 PHE A CA 1
ATOM 1180 C C . PHE A 1 151 ? -1.613 -9.118 -3.229 1.00 45.78 151 PHE A C 1
ATOM 1182 O O . PHE A 1 151 ? -2.675 -9.738 -3.143 1.00 45.78 151 PHE A O 1
ATOM 1189 N N . ASN A 1 152 ? -0.713 -9.113 -2.247 1.00 45.84 152 ASN A N 1
ATOM 1190 C CA . ASN A 1 152 ? -0.894 -9.853 -1.023 1.00 45.84 152 ASN A CA 1
ATOM 1191 C C . ASN A 1 152 ? -1.951 -9.089 -0.240 1.00 45.84 152 ASN A C 1
ATOM 1193 O O . ASN A 1 152 ? -1.655 -8.098 0.425 1.00 45.84 152 ASN A O 1
ATOM 1197 N N . TRP A 1 153 ? -3.202 -9.531 -0.374 1.00 51.66 153 TRP A N 1
ATOM 1198 C CA . TRP A 1 153 ? -4.376 -8.953 0.276 1.00 51.66 153 TRP A CA 1
ATOM 1199 C C . TRP A 1 153 ? -4.156 -8.722 1.777 1.00 51.66 153 TRP A C 1
ATOM 1201 O O . TRP A 1 153 ? -4.820 -7.884 2.376 1.00 51.66 153 TRP A O 1
ATOM 1211 N N . TRP A 1 154 ? -3.191 -9.415 2.383 1.00 50.28 154 TRP A N 1
ATOM 1212 C CA . TRP A 1 154 ? -2.678 -9.169 3.726 1.00 50.28 154 TRP A CA 1
ATOM 1213 C C . TRP A 1 154 ? -2.372 -7.691 4.010 1.00 50.28 154 TRP A C 1
ATOM 1215 O O . TRP A 1 154 ? -2.707 -7.224 5.092 1.00 50.28 154 TRP A O 1
ATOM 1225 N N . PHE A 1 155 ? -1.828 -6.920 3.063 1.00 53.19 155 PHE A N 1
ATOM 1226 C CA . PHE A 1 155 ? -1.561 -5.488 3.279 1.00 53.19 155 PHE A CA 1
ATOM 1227 C C . PHE A 1 155 ? -2.834 -4.642 3.420 1.00 53.19 155 PHE A C 1
ATOM 1229 O O . PHE A 1 155 ? -2.790 -3.591 4.051 1.00 53.19 155 PHE A O 1
ATOM 1236 N N . VAL A 1 156 ? -3.969 -5.113 2.895 1.00 63.00 156 VAL A N 1
ATOM 1237 C CA . VAL A 1 156 ? -5.289 -4.495 3.097 1.00 63.00 156 VAL A CA 1
ATOM 1238 C C . VAL A 1 156 ? -5.957 -5.060 4.353 1.00 63.00 156 VAL A C 1
ATOM 1240 O O . VAL A 1 156 ? -6.517 -4.308 5.145 1.00 63.00 156 VAL A O 1
ATOM 1243 N N . TRP A 1 157 ? -5.857 -6.371 4.593 1.00 60.28 157 TRP A N 1
ATOM 1244 C CA . TRP A 1 157 ? -6.495 -7.021 5.741 1.00 60.28 157 TRP A CA 1
ATOM 1245 C C . TRP A 1 157 ? -5.859 -6.654 7.082 1.00 60.28 157 TRP A C 1
ATOM 1247 O O . TRP A 1 157 ? -6.589 -6.458 8.046 1.00 60.28 157 TRP A O 1
ATOM 1257 N N . ILE A 1 158 ? -4.532 -6.525 7.170 1.00 70.38 158 ILE A N 1
ATOM 1258 C CA . ILE A 1 158 ? -3.831 -6.190 8.421 1.00 70.38 158 ILE A CA 1
ATOM 1259 C C . ILE A 1 158 ? -4.317 -4.852 9.014 1.00 70.38 158 ILE A C 1
ATOM 1261 O O . ILE A 1 158 ? -4.721 -4.848 10.182 1.00 70.38 158 ILE A O 1
ATOM 1265 N N . PRO A 1 159 ? -4.346 -3.727 8.269 1.00 75.38 159 PRO A N 1
ATOM 1266 C CA . PRO A 1 159 ? -4.859 -2.472 8.813 1.00 75.38 159 PRO A CA 1
ATOM 1267 C C . PRO A 1 159 ? -6.363 -2.537 9.100 1.00 75.38 159 PRO A C 1
ATOM 1269 O O . PRO A 1 159 ? -6.810 -1.993 10.107 1.00 75.38 159 PRO A O 1
ATOM 1272 N N . LEU A 1 160 ? -7.145 -3.248 8.283 1.00 74.06 160 LEU A N 1
ATOM 1273 C CA . LEU A 1 160 ? -8.599 -3.345 8.449 1.00 74.06 160 LEU A CA 1
ATOM 1274 C C . LEU A 1 160 ? -8.978 -4.155 9.702 1.00 74.06 160 LEU A C 1
ATOM 1276 O O . LEU A 1 160 ? -9.798 -3.710 10.505 1.00 74.06 160 LEU A O 1
ATOM 1280 N N . VAL A 1 161 ? -8.306 -5.284 9.943 1.00 76.69 161 VAL A N 1
ATOM 1281 C CA . VAL A 1 161 ? -8.426 -6.074 11.181 1.00 76.69 161 VAL A CA 1
ATOM 1282 C C . VAL A 1 161 ? -7.951 -5.260 12.387 1.00 76.69 161 VAL A C 1
ATOM 1284 O O . VAL A 1 161 ? -8.615 -5.265 13.425 1.00 76.69 161 VAL A O 1
ATOM 1287 N N . GLY A 1 162 ? -6.857 -4.505 12.248 1.00 77.69 162 GLY A N 1
ATOM 1288 C CA . GLY A 1 162 ? -6.369 -3.599 13.289 1.00 77.69 162 GLY A CA 1
ATOM 1289 C C . GLY A 1 162 ? -7.402 -2.542 13.696 1.00 77.69 162 GLY A C 1
ATOM 1290 O O . GLY A 1 162 ? -7.647 -2.347 14.887 1.00 77.69 162 GLY A O 1
ATOM 1291 N N . ILE A 1 163 ? -8.066 -1.911 12.721 1.00 84.19 163 ILE A N 1
ATOM 1292 C CA . ILE A 1 163 ? -9.129 -0.920 12.957 1.00 84.19 163 ILE A CA 1
ATOM 1293 C C . ILE A 1 163 ? -10.330 -1.565 13.659 1.00 84.19 163 ILE A C 1
ATOM 1295 O O . ILE A 1 163 ? -10.830 -1.017 14.643 1.00 84.19 163 ILE A O 1
ATOM 1299 N N . VAL A 1 164 ? -10.776 -2.742 13.207 1.00 82.12 164 VAL A N 1
ATOM 1300 C CA . VAL A 1 164 ? -11.909 -3.453 13.824 1.00 82.12 164 VAL A CA 1
ATOM 1301 C C . VAL A 1 164 ? -11.609 -3.803 15.284 1.00 82.12 164 VAL A C 1
ATOM 1303 O O . VAL A 1 164 ? -12.419 -3.507 16.165 1.00 82.12 164 VAL A O 1
ATOM 1306 N N . LEU A 1 165 ? -10.429 -4.363 15.571 1.00 82.75 165 LEU A N 1
ATOM 1307 C CA . LEU A 1 165 ? -10.017 -4.694 16.939 1.00 82.75 165 LEU A CA 1
ATOM 1308 C C . LEU A 1 165 ? -9.924 -3.448 17.829 1.00 82.75 165 LEU A C 1
ATOM 1310 O O . LEU A 1 165 ? -10.345 -3.483 18.987 1.00 82.75 165 LEU A O 1
ATOM 1314 N N . PHE A 1 166 ? -9.435 -2.332 17.288 1.00 83.62 166 PHE A N 1
ATOM 1315 C CA . PHE A 1 166 ? -9.358 -1.066 18.012 1.00 83.62 166 PHE A CA 1
ATOM 1316 C C . PHE A 1 166 ? -10.746 -0.514 18.375 1.00 83.62 166 PHE A C 1
ATOM 1318 O O . PHE A 1 166 ? -10.968 -0.100 19.515 1.00 83.62 166 PHE A O 1
ATOM 1325 N N . VAL A 1 167 ? -11.710 -0.565 17.450 1.00 84.31 167 VAL A N 1
ATOM 1326 C CA . VAL A 1 167 ? -13.097 -0.139 17.709 1.00 84.31 167 VAL A CA 1
ATOM 1327 C C . VAL A 1 167 ? -13.755 -1.015 18.779 1.00 84.31 167 VAL A C 1
ATOM 1329 O O . VAL A 1 167 ? -14.413 -0.488 19.681 1.00 84.31 167 VAL A O 1
ATOM 1332 N N . VAL A 1 168 ? -13.549 -2.335 18.729 1.00 82.50 168 VAL A N 1
ATOM 1333 C CA . VAL A 1 168 ? -14.047 -3.269 19.754 1.00 82.50 168 VAL A CA 1
ATOM 1334 C C . VAL A 1 168 ? -13.428 -2.956 21.118 1.00 82.50 168 VAL A C 1
ATOM 1336 O O . VAL A 1 168 ? -14.151 -2.840 22.109 1.00 82.50 168 VAL A O 1
ATOM 1339 N N . TYR A 1 169 ? -12.114 -2.738 21.176 1.00 82.44 169 TYR A N 1
ATOM 1340 C CA . TYR A 1 169 ? -11.424 -2.371 22.411 1.00 82.44 169 TYR A CA 1
ATOM 1341 C C . TYR A 1 169 ? -11.953 -1.056 23.005 1.00 82.44 169 TYR A C 1
ATOM 1343 O O . TYR A 1 169 ? -12.260 -0.997 24.197 1.00 82.44 169 TYR A O 1
ATOM 1351 N N . LEU A 1 170 ? -12.141 -0.017 22.183 1.00 82.81 170 LEU A N 1
ATOM 1352 C CA . LEU A 1 170 ? -12.717 1.254 22.631 1.00 82.81 170 LEU A CA 1
ATOM 1353 C C . LEU A 1 170 ? -14.153 1.094 23.143 1.00 82.81 170 LEU A C 1
ATOM 1355 O O . LEU A 1 170 ? -14.495 1.672 24.174 1.00 82.81 170 LEU A O 1
ATOM 1359 N N . ARG A 1 171 ? -14.990 0.290 22.473 1.00 77.69 171 ARG A N 1
ATOM 1360 C CA . ARG A 1 171 ? -16.356 -0.023 22.932 1.00 77.69 171 ARG A CA 1
ATOM 1361 C C . ARG A 1 171 ? -16.349 -0.695 24.302 1.00 77.69 171 ARG A C 1
ATOM 1363 O O . ARG A 1 171 ? -17.122 -0.295 25.174 1.00 77.69 171 ARG A O 1
ATOM 1370 N N . ILE A 1 172 ? -15.461 -1.666 24.505 1.00 76.69 172 ILE A N 1
ATOM 1371 C CA . ILE A 1 172 ? -15.282 -2.345 25.791 1.00 76.69 172 ILE A CA 1
ATOM 1372 C C . ILE A 1 172 ? -14.864 -1.327 26.860 1.00 76.69 172 ILE A C 1
ATOM 1374 O O . ILE A 1 172 ? -15.502 -1.236 27.905 1.00 76.69 172 ILE A O 1
ATOM 1378 N N . LEU A 1 173 ? -13.856 -0.500 26.579 1.00 75.19 173 LEU A N 1
ATOM 1379 C CA . LEU A 1 173 ? -13.321 0.476 27.531 1.00 75.19 173 LEU A CA 1
ATOM 1380 C C . LEU A 1 173 ? -14.357 1.546 27.913 1.00 75.19 173 LEU A C 1
ATOM 1382 O O . LEU A 1 173 ? -14.484 1.883 29.089 1.00 75.19 173 LEU A O 1
ATOM 1386 N N . VAL A 1 174 ? -15.147 2.041 26.953 1.00 73.62 174 VAL A N 1
ATOM 1387 C CA . VAL A 1 174 ? -16.257 2.977 27.213 1.00 73.62 174 VAL A CA 1
ATOM 1388 C C . VAL A 1 174 ? -17.353 2.326 28.054 1.00 73.62 174 VAL A C 1
ATOM 1390 O O . VAL A 1 174 ? -17.861 2.979 28.965 1.00 73.62 174 VAL A O 1
ATOM 1393 N N . SER A 1 175 ? -17.686 1.058 27.800 1.00 62.16 175 SER A N 1
ATOM 1394 C CA . SER A 1 175 ? -18.684 0.321 28.591 1.00 62.16 175 SER A CA 1
ATOM 1395 C C . SER A 1 175 ? -18.207 0.154 30.040 1.00 62.16 175 SER A C 1
ATOM 1397 O O . SER A 1 175 ? -18.875 0.602 30.968 1.00 62.16 175 SER A O 1
ATOM 1399 N N . TYR A 1 176 ? -16.963 -0.300 30.240 1.00 62.38 176 TYR A N 1
ATOM 1400 C CA . TYR A 1 176 ? -16.341 -0.370 31.569 1.00 62.38 176 TYR A CA 1
ATOM 1401 C C . TYR A 1 176 ? -16.295 0.982 32.294 1.00 62.38 176 TYR A C 1
ATOM 1403 O O . TYR A 1 176 ? -16.414 1.028 33.517 1.00 62.38 176 TYR A O 1
ATOM 1411 N N . ARG A 1 177 ? -16.114 2.093 31.566 1.00 59.97 177 ARG A N 1
ATOM 1412 C CA . ARG A 1 177 ? -16.021 3.430 32.167 1.00 59.97 177 ARG A CA 1
ATOM 1413 C C . ARG A 1 177 ? -17.384 4.037 32.500 1.00 59.97 177 ARG A C 1
ATOM 1415 O O . ARG A 1 177 ? -17.477 4.745 33.496 1.00 59.97 177 ARG A O 1
ATOM 1422 N N . LYS A 1 178 ? -18.418 3.779 31.691 1.00 54.94 178 LYS A N 1
ATOM 1423 C CA . LYS A 1 178 ? -19.791 4.242 31.964 1.00 54.94 178 LYS A CA 1
ATOM 1424 C C . LYS A 1 178 ? -20.436 3.484 33.125 1.00 54.94 178 LYS A C 1
ATOM 1426 O O . LYS A 1 178 ? -21.273 4.050 33.817 1.00 54.94 178 LYS A O 1
ATOM 1431 N N . GLU A 1 179 ? -20.005 2.251 33.377 1.00 51.38 179 GLU A N 1
ATOM 1432 C CA . GLU A 1 179 ? -20.607 1.372 34.392 1.00 51.38 179 GLU A CA 1
ATOM 1433 C C . GLU A 1 179 ? -19.684 1.136 35.607 1.00 51.38 179 GLU A C 1
ATOM 1435 O O . GLU A 1 179 ? -19.989 0.358 36.516 1.00 51.38 179 GLU A O 1
ATOM 1440 N N . GLY A 1 180 ? -18.555 1.847 35.663 1.00 45.91 180 GLY A N 1
ATOM 1441 C CA . GLY A 1 180 ? -17.556 1.742 36.720 1.00 45.91 180 GLY A CA 1
ATOM 1442 C C . GLY A 1 180 ? -18.027 2.316 38.056 1.00 45.91 180 GLY A C 1
ATOM 1443 O O . GLY A 1 180 ? -17.853 3.504 38.308 1.00 45.91 180 GLY A O 1
ATOM 1444 N N . ILE A 1 181 ? -18.592 1.451 38.910 1.00 49.16 181 ILE A N 1
ATOM 1445 C CA . ILE A 1 181 ? -18.104 1.107 40.275 1.00 49.16 181 ILE A CA 1
ATOM 1446 C C . ILE A 1 181 ? -19.137 0.244 41.048 1.00 49.16 181 ILE A C 1
ATOM 1448 O O . ILE A 1 181 ? -18.755 -0.433 41.997 1.00 49.16 181 ILE A O 1
ATOM 1452 N N . ALA A 1 182 ? -20.410 0.150 40.631 1.00 53.72 182 ALA A N 1
ATOM 1453 C CA . ALA A 1 182 ? -21.467 -0.463 41.464 1.00 53.72 182 ALA A CA 1
ATOM 1454 C C . ALA A 1 182 ? -22.163 -1.731 40.915 1.00 53.72 182 ALA A C 1
ATOM 1456 O O . ALA A 1 182 ? -23.145 -2.177 41.498 1.00 53.72 182 ALA A O 1
ATOM 1457 N N . THR A 1 183 ? -21.682 -2.368 39.840 1.00 63.62 183 THR A N 1
ATOM 1458 C CA . THR A 1 183 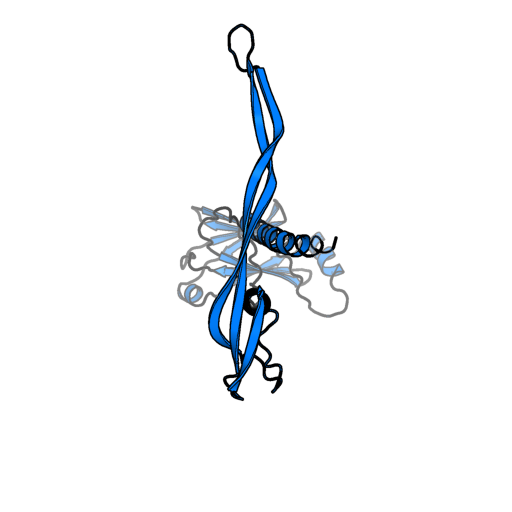? -22.426 -3.492 39.222 1.00 63.62 183 THR A CA 1
ATOM 1459 C C . THR A 1 183 ? -22.221 -4.853 39.897 1.00 63.62 183 THR A C 1
ATOM 1461 O O . THR A 1 183 ? -22.885 -5.832 39.532 1.00 63.62 183 THR A O 1
ATOM 1464 N N . ARG A 1 184 ? -21.314 -4.945 40.880 1.00 76.06 184 ARG A N 1
ATOM 1465 C CA . ARG A 1 184 ? -21.061 -6.173 41.639 1.00 76.06 184 ARG A CA 1
ATOM 1466 C C . ARG A 1 184 ? -21.973 -6.231 42.858 1.00 76.06 184 ARG A C 1
ATOM 1468 O O . ARG A 1 184 ? -21.920 -5.355 43.713 1.00 76.06 184 ARG A O 1
ATOM 1475 N N . CYS A 1 185 ? -22.782 -7.283 42.964 1.00 82.62 185 CYS A N 1
ATOM 1476 C CA . CYS A 1 185 ? -23.634 -7.459 44.137 1.00 82.62 185 CYS A CA 1
ATOM 1477 C C . CYS A 1 185 ? -22.765 -7.678 45.393 1.00 82.62 185 CYS A C 1
ATOM 1479 O O . CYS A 1 185 ? -22.000 -8.647 45.407 1.00 82.62 185 CYS A O 1
ATOM 1481 N N . PRO A 1 186 ? -22.919 -6.879 46.464 1.00 83.38 186 PRO A N 1
ATOM 1482 C CA . PRO A 1 186 ? -22.102 -7.012 47.674 1.00 83.38 186 PRO A CA 1
ATOM 1483 C C . PRO A 1 186 ? -22.324 -8.345 48.406 1.00 83.38 186 PRO A C 1
ATOM 1485 O O . PRO A 1 186 ? -21.437 -8.812 49.111 1.00 83.38 186 PRO A O 1
ATOM 1488 N N . LYS A 1 187 ? -23.479 -8.999 48.202 1.00 88.19 187 LYS A N 1
ATOM 1489 C CA . LYS A 1 187 ? -23.802 -10.292 48.826 1.00 88.19 187 LYS A CA 1
ATOM 1490 C C . LYS A 1 187 ? -23.311 -11.502 48.027 1.00 88.19 187 LYS A C 1
ATOM 1492 O O . LYS A 1 187 ? -22.699 -12.397 48.592 1.00 88.19 187 LYS A O 1
ATOM 1497 N N . CYS A 1 188 ? -23.622 -11.579 46.729 1.00 88.25 188 CYS A N 1
ATOM 1498 C CA . CYS A 1 188 ? -23.328 -12.772 45.909 1.00 88.25 188 CYS A CA 1
ATOM 1499 C C . CYS A 1 188 ? -22.129 -12.611 44.969 1.00 88.25 188 CYS A C 1
ATOM 1501 O O . CYS A 1 188 ? -21.799 -13.537 44.233 1.00 88.25 188 CYS A O 1
ATOM 1503 N N . ASN A 1 189 ? -21.490 -11.439 44.965 1.00 82.94 189 ASN A N 1
ATOM 1504 C CA . ASN A 1 189 ? -20.275 -11.134 44.212 1.00 82.94 189 ASN A CA 1
ATOM 1505 C C . ASN A 1 189 ? -20.376 -11.269 42.679 1.00 82.94 189 ASN A C 1
ATOM 1507 O O . ASN A 1 189 ? -19.357 -11.140 41.993 1.00 82.94 189 ASN A O 1
ATOM 1511 N N . LYS A 1 190 ? -21.581 -11.508 42.140 1.00 79.75 190 LYS A N 1
ATOM 1512 C CA . LYS A 1 190 ? -21.861 -11.567 40.701 1.00 79.75 190 LYS A CA 1
ATOM 1513 C C . LYS A 1 190 ? -21.818 -10.169 40.090 1.00 79.75 190 LYS A C 1
ATOM 1515 O O . LYS A 1 190 ? -22.326 -9.212 40.677 1.00 79.75 190 LYS A O 1
ATOM 1520 N N . TRP A 1 191 ? -21.220 -10.085 38.909 1.00 81.12 191 TRP A N 1
ATOM 1521 C CA . TRP A 1 191 ? -21.155 -8.880 38.087 1.00 81.12 191 TRP A CA 1
ATOM 1522 C C . TRP A 1 191 ? -22.471 -8.638 37.354 1.00 81.12 191 TRP A C 1
ATOM 1524 O O . TRP A 1 191 ? -23.235 -9.580 37.127 1.00 81.12 191 TRP A O 1
ATOM 1534 N N . TRP A 1 192 ? -22.723 -7.383 36.971 1.00 76.44 192 TRP A N 1
ATOM 1535 C CA . TRP A 1 192 ? -23.920 -6.986 36.213 1.00 76.44 192 TRP A CA 1
ATOM 1536 C C . TRP A 1 192 ? -25.228 -7.375 36.911 1.00 76.44 192 TRP A C 1
ATOM 1538 O O . TRP A 1 192 ? -26.233 -7.684 36.267 1.00 76.44 192 TRP A O 1
ATOM 1548 N N . ALA A 1 193 ? -25.185 -7.441 38.241 1.00 79.25 193 ALA A N 1
ATOM 1549 C CA . ALA A 1 193 ? -26.263 -7.974 39.060 1.00 79.25 193 ALA A CA 1
ATOM 1550 C C . ALA A 1 193 ? -27.281 -6.905 39.474 1.00 79.25 193 ALA A C 1
ATOM 1552 O O . ALA A 1 193 ? -28.375 -7.255 39.902 1.00 79.25 193 ALA A O 1
ATOM 1553 N N . GLN A 1 194 ? -26.899 -5.636 39.358 1.00 80.44 194 GLN A N 1
ATOM 1554 C CA . GLN A 1 194 ? -27.654 -4.464 39.780 1.00 80.44 194 GLN A CA 1
ATOM 1555 C C . GLN A 1 194 ? -28.869 -4.213 38.881 1.00 80.44 194 GLN A C 1
ATOM 1557 O O . GLN A 1 194 ? -28.736 -4.153 37.661 1.00 80.44 194 GLN A O 1
ATOM 1562 N N . VAL A 1 195 ? -30.031 -4.049 39.505 1.00 82.62 195 VAL A N 1
ATOM 1563 C CA . VAL A 1 195 ? -31.271 -3.546 38.907 1.00 82.62 195 VAL A CA 1
ATOM 1564 C C . VAL A 1 195 ? -31.694 -2.324 39.717 1.00 82.62 195 VAL A C 1
ATOM 1566 O O . VAL A 1 195 ? -31.597 -2.351 40.944 1.00 82.62 195 VAL A O 1
ATOM 1569 N N . ASP A 1 196 ? -32.078 -1.251 39.031 1.00 84.44 196 ASP A N 1
ATOM 1570 C CA . ASP A 1 196 ? -32.487 0.017 39.643 1.00 84.44 196 ASP A CA 1
ATOM 1571 C C . ASP A 1 196 ? -33.942 -0.068 40.126 1.00 84.44 196 ASP A C 1
ATOM 1573 O O . ASP A 1 196 ? -34.837 -0.370 39.337 1.00 84.44 196 ASP A O 1
ATOM 1577 N N . ASP A 1 197 ? -34.150 0.164 41.424 1.00 84.38 197 ASP A N 1
ATOM 1578 C CA . ASP A 1 197 ? -35.471 0.218 42.066 1.00 84.38 197 ASP A CA 1
ATOM 1579 C C . ASP A 1 197 ? -36.006 1.656 42.172 1.00 84.38 197 ASP A C 1
ATOM 1581 O O . ASP A 1 197 ? -37.140 1.859 42.607 1.00 84.38 197 ASP A O 1
ATOM 1585 N N . GLY A 1 198 ? -35.206 2.653 41.784 1.00 82.56 198 GLY A N 1
ATOM 1586 C CA . GLY A 1 198 ? -35.554 4.065 41.824 1.00 82.56 198 GLY A CA 1
ATOM 1587 C C . GLY A 1 198 ? -34.572 4.911 42.631 1.00 82.56 198 GLY A C 1
ATOM 1588 O O . GLY A 1 198 ? -33.694 4.425 43.353 1.00 82.56 198 GLY A O 1
ATOM 1589 N N . SER A 1 199 ? -34.757 6.224 42.519 1.00 83.56 199 SER A N 1
ATOM 1590 C CA . SER A 1 199 ? -33.922 7.237 43.160 1.00 83.56 199 SER A CA 1
ATOM 1591 C C . SER A 1 199 ? -34.751 8.215 43.986 1.00 83.56 199 SER A C 1
ATOM 1593 O O . SER A 1 199 ? -35.823 8.635 43.553 1.00 83.56 199 SER A O 1
ATOM 1595 N N . GLU A 1 200 ? -34.209 8.643 45.120 1.00 84.56 200 GLU A N 1
ATOM 1596 C CA . GLU A 1 200 ? -34.779 9.666 45.995 1.00 84.56 200 GLU A CA 1
ATOM 1597 C C . GLU A 1 200 ? -33.741 10.765 46.258 1.00 84.56 200 GLU A C 1
ATOM 1599 O O . GLU A 1 200 ? -32.577 10.475 46.530 1.00 84.56 200 GLU A O 1
ATOM 1604 N N . VAL A 1 201 ? -34.140 12.036 46.183 1.00 80.75 201 VAL A N 1
ATOM 1605 C CA . VAL A 1 201 ? -33.253 13.167 46.500 1.00 80.75 201 VAL A CA 1
ATOM 1606 C C . VAL A 1 201 ? -33.210 13.346 48.016 1.00 80.75 201 VAL A C 1
ATOM 1608 O O . VAL A 1 201 ? -34.227 13.644 48.632 1.00 80.75 201 VAL A O 1
ATOM 1611 N N . ILE A 1 202 ? -32.033 13.171 48.619 1.00 83.75 202 ILE A N 1
ATOM 1612 C CA . ILE A 1 202 ? -31.852 13.193 50.084 1.00 83.75 202 ILE A CA 1
ATOM 1613 C C . ILE A 1 202 ? -31.459 14.579 50.591 1.00 83.75 202 ILE A C 1
ATOM 1615 O O . ILE A 1 202 ? -31.728 14.931 51.736 1.00 83.75 202 ILE A O 1
ATOM 1619 N N . SER A 1 203 ? -30.756 15.348 49.762 1.00 76.81 203 SER A N 1
ATOM 1620 C CA . SER A 1 203 ? -30.296 16.689 50.102 1.00 76.81 203 SER A CA 1
ATOM 1621 C C . SER A 1 203 ? -30.114 17.497 48.829 1.00 76.81 203 SER A C 1
ATOM 1623 O O . SER A 1 203 ? -29.552 17.007 47.850 1.00 76.81 203 SER A O 1
ATOM 1625 N N . ALA A 1 204 ? -30.586 18.736 48.842 1.00 78.38 204 ALA A N 1
ATOM 1626 C CA . ALA A 1 204 ? -30.354 19.697 47.781 1.00 78.38 204 ALA A CA 1
ATOM 1627 C C . ALA A 1 204 ? -29.839 20.990 48.404 1.00 78.38 204 ALA A C 1
ATOM 1629 O O . ALA A 1 204 ? -30.327 21.431 49.446 1.00 78.38 204 ALA A O 1
ATOM 1630 N N . GLY A 1 205 ? -28.844 21.592 47.768 1.00 80.75 205 GLY A N 1
ATOM 1631 C CA . GLY A 1 205 ? -28.224 22.810 48.255 1.00 80.75 205 GLY A CA 1
ATOM 1632 C C . GLY A 1 205 ? -27.655 23.644 47.124 1.00 80.75 205 GLY A C 1
ATOM 1633 O O . GLY A 1 205 ? -27.663 23.261 45.953 1.00 80.75 205 GLY A O 1
ATOM 1634 N N . HIS A 1 206 ? -27.150 24.810 47.498 1.00 79.38 206 HIS A N 1
ATOM 1635 C CA . HIS A 1 206 ? -26.397 25.667 46.606 1.00 79.38 206 HIS A CA 1
ATOM 1636 C C . HIS A 1 206 ? -25.151 26.172 47.324 1.00 79.38 206 HIS A C 1
ATOM 1638 O O . HIS A 1 206 ? -25.144 26.329 48.545 1.00 79.38 206 HIS A O 1
ATOM 1644 N N . TYR A 1 207 ? -24.091 26.412 46.565 1.00 78.69 207 TYR A N 1
ATOM 1645 C CA . TYR A 1 207 ? -22.936 27.158 47.044 1.00 78.69 207 TYR A CA 1
ATOM 1646 C C . TYR A 1 207 ? -22.592 28.252 46.037 1.00 78.69 207 TYR A C 1
ATOM 1648 O O . TYR A 1 207 ? -22.822 28.109 44.833 1.00 78.69 207 TYR A O 1
ATOM 1656 N N . GLN A 1 208 ? -22.059 29.363 46.539 1.00 81.94 208 GLN A N 1
ATOM 1657 C CA . GLN A 1 208 ? -21.542 30.427 45.688 1.00 81.94 208 GLN A CA 1
ATOM 1658 C C . GLN A 1 208 ? -20.114 30.082 45.269 1.00 81.94 208 GLN A C 1
ATOM 1660 O O . GLN A 1 208 ? -19.250 29.827 46.110 1.00 81.94 208 GLN A O 1
ATOM 1665 N N . GLY A 1 209 ? -19.891 30.033 43.962 1.00 83.06 209 GLY A N 1
ATOM 1666 C CA . GLY A 1 209 ? -18.587 29.912 43.332 1.00 83.06 209 GLY A CA 1
ATOM 1667 C C . GLY A 1 209 ? -18.254 31.161 42.524 1.00 83.06 209 GLY A C 1
ATOM 1668 O O . GLY A 1 209 ? -19.029 32.114 42.460 1.00 83.06 209 GLY A O 1
ATOM 1669 N N . TYR A 1 210 ? -17.080 31.139 41.906 1.00 84.69 210 TYR A N 1
ATOM 1670 C CA . TYR A 1 210 ? -16.680 32.128 40.918 1.00 84.69 210 TYR A CA 1
ATOM 1671 C C . TYR A 1 210 ? -16.248 31.388 39.659 1.00 84.69 210 TYR A C 1
ATOM 1673 O O . TYR A 1 210 ? -15.372 30.521 39.727 1.00 84.69 210 TYR A O 1
ATOM 1681 N N . GLU A 1 211 ? -16.830 31.737 38.518 1.00 83.19 211 GLU A N 1
ATOM 1682 C CA . GLU A 1 211 ? -16.373 31.263 37.215 1.00 83.19 211 GLU A CA 1
ATOM 1683 C C . GLU A 1 211 ? -15.495 32.316 36.547 1.00 83.19 211 GLU A C 1
ATOM 1685 O O . GLU A 1 211 ? -15.690 33.520 36.713 1.00 83.19 211 GLU A O 1
ATOM 1690 N N . ARG A 1 212 ? -14.476 31.848 35.822 1.00 86.69 212 ARG A N 1
ATOM 1691 C CA . ARG A 1 212 ? -13.568 32.713 35.074 1.00 86.69 212 ARG A CA 1
ATOM 1692 C C . ARG A 1 212 ? -14.106 32.880 33.661 1.00 86.69 212 ARG A C 1
ATOM 1694 O O . ARG A 1 212 ? -14.053 31.930 32.885 1.00 86.69 212 ARG A O 1
ATOM 1701 N N . GLU A 1 213 ? -14.532 34.087 33.326 1.00 86.81 213 GLU A N 1
ATOM 1702 C CA . GLU A 1 213 ? -14.892 34.472 31.965 1.00 86.81 213 GLU A CA 1
ATOM 1703 C C . GLU A 1 213 ? -13.797 35.366 31.373 1.00 86.81 213 GLU A C 1
ATOM 1705 O O . GLU A 1 213 ? -13.159 36.144 32.086 1.00 86.81 213 GLU A O 1
ATOM 1710 N N . TYR A 1 214 ? -13.531 35.220 30.077 1.00 84.31 214 TYR A N 1
ATOM 1711 C CA . TYR A 1 214 ? -12.578 36.061 29.359 1.00 84.31 214 TYR A CA 1
ATOM 1712 C C . TYR A 1 214 ? -13.358 37.143 28.624 1.00 84.31 214 TYR A C 1
ATOM 1714 O O . TYR A 1 214 ? -14.162 36.836 27.749 1.00 84.31 214 TYR A O 1
ATOM 1722 N N . VAL A 1 215 ? -13.126 38.395 29.007 1.00 85.69 215 VAL A N 1
ATOM 1723 C CA . VAL A 1 215 ? -13.748 39.563 28.386 1.00 85.69 215 VAL A CA 1
ATOM 1724 C C . VAL A 1 215 ? -12.683 40.282 27.571 1.00 85.69 215 VAL A C 1
ATOM 1726 O O . VAL A 1 215 ? -11.597 40.571 28.081 1.00 85.69 215 VAL A O 1
ATOM 1729 N N . THR A 1 216 ? -13.002 40.555 26.311 1.00 88.50 216 THR A N 1
ATOM 1730 C CA . THR A 1 216 ? -12.160 41.334 25.406 1.00 88.50 216 THR A CA 1
ATOM 1731 C C . THR A 1 216 ? -12.598 42.791 25.469 1.00 88.50 216 THR A C 1
ATOM 1733 O O . THR A 1 216 ? -13.704 43.128 25.051 1.00 88.50 216 THR A O 1
ATOM 1736 N N . ASP A 1 217 ? -11.737 43.655 25.998 1.00 88.81 217 ASP A N 1
ATOM 1737 C CA . ASP A 1 217 ? -11.944 45.099 25.964 1.00 88.81 217 ASP A CA 1
ATOM 1738 C C . ASP A 1 217 ? -11.358 45.648 24.652 1.00 88.81 217 ASP A C 1
ATOM 1740 O O . ASP A 1 217 ? -10.189 45.408 24.338 1.00 88.81 217 ASP A O 1
ATOM 1744 N N . THR A 1 218 ? -12.156 46.387 23.882 1.00 88.69 218 THR A N 1
ATOM 1745 C CA . THR A 1 218 ? -11.717 47.037 22.637 1.00 88.69 218 THR A CA 1
ATOM 1746 C C . THR A 1 218 ? -11.334 48.491 22.907 1.00 88.69 218 THR A C 1
ATOM 1748 O O . THR A 1 218 ? -12.100 49.239 23.519 1.00 88.69 218 THR A O 1
ATOM 1751 N N . HIS A 1 219 ? -10.156 48.909 22.443 1.00 86.25 219 HIS A N 1
ATOM 1752 C CA . HIS A 1 219 ? -9.638 50.267 22.605 1.00 86.25 219 HIS A CA 1
ATOM 1753 C C . HIS A 1 219 ? -9.856 51.077 21.333 1.00 86.25 219 HIS A C 1
ATOM 1755 O O . HIS A 1 219 ? -9.515 50.632 20.236 1.00 86.25 219 HIS A O 1
ATOM 1761 N N . TYR A 1 220 ? -10.364 52.296 21.479 1.00 89.00 220 TYR A N 1
ATOM 1762 C CA . TYR A 1 220 ? -10.600 53.216 20.368 1.00 89.00 220 TYR A CA 1
ATOM 1763 C C . TYR A 1 220 ? -9.758 54.480 20.531 1.00 89.00 220 TYR A C 1
ATOM 1765 O O . TYR A 1 220 ? -9.548 54.950 21.652 1.00 89.00 220 TYR A O 1
ATOM 1773 N N . ASP A 1 221 ? -9.291 55.045 19.421 1.00 86.62 221 ASP A N 1
ATOM 1774 C CA . ASP A 1 221 ? -8.667 56.365 19.423 1.00 86.62 221 ASP A CA 1
ATOM 1775 C C . ASP A 1 221 ? -9.704 57.501 19.522 1.00 86.62 221 ASP A C 1
ATOM 1777 O O . ASP A 1 221 ? -10.916 57.294 19.648 1.00 86.62 221 ASP A O 1
ATOM 1781 N N . LYS A 1 222 ? -9.214 58.744 19.482 1.00 87.06 222 LYS A N 1
ATOM 1782 C CA . LYS A 1 222 ? -10.045 59.955 19.573 1.00 87.06 222 LYS A CA 1
ATOM 1783 C C . LYS A 1 222 ? -11.000 60.125 18.387 1.00 87.06 222 LYS A C 1
ATOM 1785 O O . LYS A 1 222 ? -12.022 60.789 18.549 1.00 87.06 222 LYS A O 1
ATOM 1790 N N . ASP A 1 223 ? -10.699 59.493 17.257 1.00 92.00 223 ASP A N 1
ATOM 1791 C CA . ASP A 1 223 ? -11.511 59.504 16.041 1.00 92.00 223 ASP A CA 1
ATOM 1792 C C . ASP A 1 223 ? -12.456 58.287 15.974 1.00 92.00 223 ASP A C 1
ATOM 1794 O O . ASP A 1 223 ? -13.139 58.070 14.972 1.00 92.00 223 ASP A O 1
ATOM 1798 N N . ARG A 1 224 ? -12.549 57.524 17.078 1.00 79.19 224 ARG A N 1
ATOM 1799 C CA . ARG A 1 224 ? -13.325 56.283 17.241 1.00 79.19 224 ARG A CA 1
ATOM 1800 C C . ARG A 1 224 ? -12.878 55.137 16.331 1.00 79.19 224 ARG A C 1
ATOM 1802 O O . ARG A 1 224 ? -13.661 54.214 16.105 1.00 79.19 224 ARG A O 1
ATOM 1809 N N . GLN A 1 225 ? -11.647 55.153 15.831 1.00 82.56 225 GLN A N 1
ATOM 1810 C CA . GLN A 1 225 ? -11.086 53.998 15.138 1.00 82.56 225 GLN A CA 1
ATOM 1811 C C . GLN A 1 225 ? -10.545 52.992 16.151 1.00 82.56 225 GLN A C 1
ATOM 1813 O O . GLN A 1 225 ? -9.965 53.355 17.175 1.00 82.56 225 GLN A O 1
ATOM 1818 N N . GLU A 1 226 ? -10.785 51.711 15.888 1.00 87.81 226 GLU A N 1
ATOM 1819 C CA . GLU A 1 226 ? -10.304 50.621 16.730 1.00 87.81 226 GLU A CA 1
ATOM 1820 C C . GLU A 1 226 ? -8.775 50.534 16.647 1.00 87.81 226 GLU A C 1
ATOM 1822 O O . GLU A 1 226 ? -8.203 50.382 15.569 1.00 87.81 226 GLU A O 1
ATOM 1827 N N . THR A 1 227 ? -8.111 50.635 17.797 1.00 86.19 227 THR A N 1
ATOM 1828 C CA . THR A 1 227 ? -6.640 50.631 17.910 1.00 86.19 227 THR A CA 1
ATOM 1829 C C . THR A 1 227 ? -6.082 49.318 18.443 1.00 86.19 227 THR A C 1
ATOM 1831 O O . THR A 1 227 ? -4.884 49.063 18.319 1.00 86.19 227 THR A O 1
ATOM 1834 N N . GLY A 1 228 ? -6.934 48.462 19.008 1.00 88.00 228 GLY A N 1
ATOM 1835 C CA . GLY A 1 228 ? -6.568 47.123 19.447 1.00 88.00 228 GLY A CA 1
ATOM 1836 C C . GLY A 1 228 ? -7.520 46.571 20.498 1.00 88.00 228 GLY A C 1
ATOM 1837 O O . GLY A 1 228 ? -8.454 47.243 20.934 1.00 88.00 228 GLY A O 1
ATOM 1838 N N . THR A 1 229 ? -7.248 45.349 20.942 1.00 89.12 229 THR A N 1
ATOM 1839 C CA . THR A 1 229 ? -8.022 44.668 21.980 1.00 89.12 229 THR A CA 1
ATOM 1840 C C . THR A 1 229 ? -7.125 44.185 23.115 1.00 89.12 229 THR A C 1
ATOM 1842 O O . THR A 1 229 ? -5.919 43.981 22.956 1.00 89.12 229 THR A O 1
ATOM 1845 N N . THR A 1 230 ? -7.694 44.036 24.307 1.00 89.44 230 THR A N 1
ATOM 1846 C CA . THR A 1 230 ? -7.026 43.421 25.456 1.00 89.44 230 THR A CA 1
ATOM 1847 C C . THR A 1 230 ? -7.961 42.423 26.109 1.00 89.44 230 THR A C 1
ATOM 1849 O O . THR A 1 230 ? -9.049 42.784 26.549 1.00 89.44 230 THR A O 1
ATOM 1852 N N . ASP A 1 231 ? -7.511 41.179 26.220 1.00 87.69 231 ASP A N 1
ATOM 1853 C CA . ASP A 1 231 ? -8.250 40.148 26.936 1.00 87.69 231 ASP A CA 1
ATOM 1854 C C . ASP A 1 231 ? -7.903 40.196 28.422 1.00 87.69 231 ASP A C 1
ATOM 1856 O O . ASP A 1 231 ? -6.730 40.147 28.811 1.00 87.69 231 ASP A O 1
ATOM 1860 N N . ARG A 1 232 ? -8.925 40.227 29.275 1.00 88.75 232 ARG A N 1
ATOM 1861 C CA . ARG A 1 232 ? -8.760 40.023 30.716 1.00 88.75 232 ARG A CA 1
ATOM 1862 C C . ARG A 1 232 ? -9.710 38.958 31.234 1.00 88.75 232 ARG A C 1
ATOM 1864 O O . ARG A 1 232 ? -10.846 38.825 30.793 1.00 88.75 232 ARG A O 1
ATOM 1871 N N . ALA A 1 233 ? -9.228 38.202 32.212 1.00 84.00 233 ALA A N 1
ATOM 1872 C CA . ALA A 1 233 ? -10.038 37.237 32.935 1.00 84.00 233 ALA A CA 1
ATOM 1873 C C . ALA A 1 233 ? -10.795 37.944 34.067 1.00 84.00 233 ALA A C 1
ATOM 1875 O O . ALA A 1 233 ? -10.172 38.524 34.958 1.00 84.00 233 ALA A O 1
ATOM 1876 N N . VAL A 1 234 ? -12.122 37.863 34.054 1.00 89.50 234 VAL A N 1
ATOM 1877 C CA . VAL A 1 234 ? -13.005 38.368 35.110 1.00 89.50 234 VAL A CA 1
ATOM 1878 C C . VAL A 1 234 ? -13.587 37.178 35.872 1.00 89.50 234 VAL A C 1
ATOM 1880 O O . VAL A 1 234 ? -13.905 36.146 35.285 1.00 89.50 234 VAL A O 1
ATOM 1883 N N . LEU A 1 235 ? -13.684 37.297 37.198 1.00 86.88 235 LEU A N 1
ATOM 1884 C CA . LEU A 1 235 ? -14.360 36.314 38.044 1.00 86.88 235 LEU A CA 1
ATOM 1885 C C . LEU A 1 235 ? -15.802 36.761 38.271 1.00 86.88 235 LEU A C 1
ATOM 1887 O O . LEU A 1 235 ? -16.030 37.802 38.884 1.00 86.88 235 LEU A O 1
ATOM 1891 N N . ILE A 1 236 ? -16.760 35.973 37.797 1.00 85.50 236 ILE A N 1
ATOM 1892 C CA . ILE A 1 236 ? -18.189 36.255 37.940 1.00 85.50 236 ILE A CA 1
ATOM 1893 C C . ILE A 1 236 ? -18.753 35.331 39.020 1.00 85.50 236 ILE A C 1
ATOM 1895 O O . ILE A 1 236 ? -18.502 34.124 38.962 1.00 85.50 236 ILE A O 1
ATOM 1899 N N . PRO A 1 237 ? -19.482 35.858 40.022 1.00 85.19 237 PRO A N 1
ATOM 1900 C CA . PRO A 1 237 ? -20.113 35.022 41.031 1.00 85.19 237 PRO A CA 1
ATOM 1901 C C . PRO A 1 237 ? -21.189 34.150 40.378 1.00 85.19 237 PRO A C 1
ATOM 1903 O O . PRO A 1 237 ? -22.138 34.654 39.777 1.00 85.19 237 PRO A O 1
ATOM 1906 N N . THR A 1 238 ? -21.056 32.837 40.518 1.00 80.69 238 THR A N 1
ATOM 1907 C CA . THR A 1 238 ? -21.994 31.848 39.984 1.00 80.69 238 THR A CA 1
ATOM 1908 C C . THR A 1 238 ? -22.572 31.017 41.120 1.00 80.69 238 THR A C 1
ATOM 1910 O O . THR A 1 238 ? -21.888 30.634 42.069 1.00 80.69 238 THR A O 1
ATOM 1913 N N . THR A 1 239 ? -23.876 30.753 41.058 1.00 82.06 239 THR A N 1
ATOM 1914 C CA . THR A 1 239 ? -24.536 29.875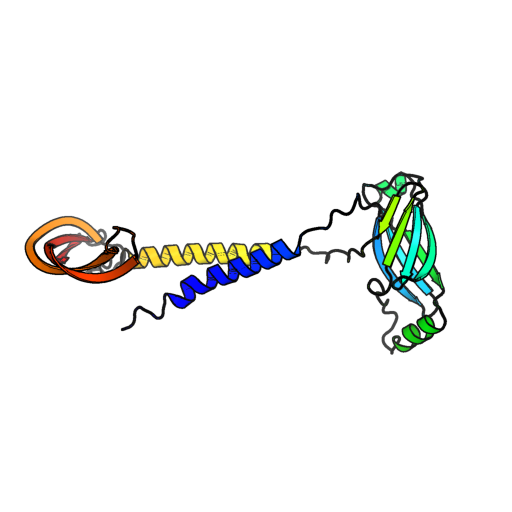 42.031 1.00 82.06 239 THR A CA 1
ATOM 1915 C C . THR A 1 239 ? -24.550 28.466 41.468 1.00 82.06 239 THR A C 1
ATOM 1917 O O . THR A 1 239 ? -25.185 28.212 40.445 1.00 82.06 239 THR A O 1
ATOM 1920 N N . HIS A 1 240 ? -23.858 27.546 42.133 1.00 78.56 240 HIS A N 1
ATOM 1921 C CA . HIS A 1 240 ? -23.861 26.141 41.757 1.00 78.56 240 HIS A CA 1
ATOM 1922 C C . HIS A 1 240 ? -24.886 25.394 42.598 1.00 78.56 240 HIS A C 1
ATOM 1924 O O . HIS A 1 240 ? -24.826 25.413 43.828 1.00 78.56 240 HIS A O 1
ATOM 1930 N N . TYR A 1 241 ? -25.808 24.717 41.925 1.00 78.06 241 TYR A N 1
ATOM 1931 C CA . TYR A 1 241 ? -26.790 23.844 42.554 1.00 78.06 241 TYR A CA 1
ATOM 1932 C C . TYR A 1 241 ? -26.247 22.420 42.606 1.00 78.06 241 TYR A C 1
ATOM 1934 O O . TYR A 1 241 ? -25.675 21.934 41.629 1.00 78.06 241 TYR A O 1
ATOM 1942 N N . TYR A 1 242 ? -26.443 21.742 43.733 1.00 78.12 242 TYR A N 1
ATOM 1943 C CA . TYR A 1 242 ? -26.157 20.318 43.853 1.00 78.12 242 TYR A CA 1
ATOM 1944 C C . TYR A 1 242 ? -27.344 19.589 44.477 1.00 78.12 242 TYR A C 1
ATOM 1946 O O . TYR A 1 242 ? -28.047 20.120 45.337 1.00 78.12 242 TYR A O 1
ATOM 1954 N N . SER A 1 243 ? -27.549 18.350 44.045 1.00 79.31 243 SER A N 1
ATOM 1955 C CA . SER A 1 243 ? -28.529 17.429 44.612 1.00 79.31 243 SER A CA 1
ATOM 1956 C C . SER A 1 243 ? -27.847 16.092 44.863 1.00 79.31 243 SER A C 1
ATOM 1958 O O . SER A 1 243 ? -27.358 15.476 43.918 1.00 79.31 243 SER A O 1
ATOM 1960 N N . ILE A 1 244 ? -27.829 15.648 46.116 1.00 79.38 244 ILE A N 1
ATOM 1961 C CA . ILE A 1 244 ? -27.388 14.307 46.497 1.00 79.38 244 ILE A CA 1
ATOM 1962 C C . ILE A 1 244 ? -28.606 13.393 46.404 1.00 79.38 244 ILE A C 1
ATOM 1964 O O . ILE A 1 244 ? -29.623 13.640 47.059 1.00 79.38 244 ILE A O 1
ATOM 1968 N N . SER A 1 245 ? -28.508 12.343 45.593 1.00 81.56 245 SER A N 1
ATOM 1969 C CA . SER A 1 245 ? -29.583 11.365 45.407 1.00 81.56 245 SER A CA 1
ATOM 1970 C C . SER A 1 245 ? -29.179 10.001 45.958 1.00 81.56 245 SER A C 1
ATOM 1972 O O . SER A 1 245 ? -28.082 9.504 45.695 1.00 81.56 245 SER A O 1
ATOM 1974 N N . ARG A 1 246 ? -30.078 9.368 46.714 1.00 83.19 246 ARG A N 1
ATOM 1975 C CA . ARG A 1 246 ? -29.984 7.964 47.110 1.00 83.19 246 ARG A CA 1
ATOM 1976 C C . ARG A 1 246 ? -30.616 7.121 46.024 1.00 83.19 246 ARG A C 1
ATOM 1978 O O . ARG A 1 246 ? -31.797 7.258 45.730 1.00 83.19 246 ARG A O 1
ATOM 1985 N N . TYR A 1 247 ? -29.839 6.211 45.476 1.00 82.56 247 TYR A N 1
ATOM 1986 C CA . TYR A 1 247 ? -30.314 5.216 44.533 1.00 82.56 247 TYR A CA 1
ATOM 1987 C C . TYR A 1 247 ? -30.498 3.896 45.265 1.00 82.56 247 TYR A C 1
ATOM 1989 O O . TYR A 1 247 ? -29.601 3.467 46.000 1.00 82.56 247 TYR A O 1
ATOM 1997 N N . SER A 1 248 ? -31.648 3.266 45.064 1.00 87.25 248 SER A N 1
ATOM 1998 C CA . SER A 1 248 ? -31.959 1.946 45.599 1.00 87.25 248 SER A CA 1
ATOM 1999 C C . SER A 1 248 ? -31.776 0.903 44.511 1.00 87.25 248 SER A C 1
ATOM 2001 O O . SER A 1 248 ? -32.219 1.082 43.382 1.00 87.25 248 SER A O 1
ATOM 2003 N N . TYR A 1 249 ? -31.128 -0.205 44.849 1.00 87.12 249 TYR A N 1
ATOM 2004 C CA . TYR A 1 249 ? -30.857 -1.279 43.906 1.00 87.12 249 TYR A CA 1
ATOM 2005 C C . TYR A 1 249 ? -31.212 -2.631 44.499 1.00 87.12 249 TYR A C 1
ATOM 2007 O O . TYR A 1 249 ? -31.044 -2.845 45.703 1.00 87.12 249 TYR A O 1
ATOM 2015 N N . HIS A 1 250 ? -31.569 -3.582 43.639 1.00 88.94 250 HIS A N 1
ATOM 2016 C CA . HIS A 1 250 ? -31.623 -4.994 43.997 1.00 88.94 250 HIS A CA 1
ATOM 2017 C C . HIS A 1 250 ? -30.766 -5.863 43.078 1.00 88.94 250 HIS A C 1
ATOM 2019 O O . HIS A 1 250 ? -30.431 -5.519 41.945 1.00 88.94 250 HIS A O 1
ATOM 2025 N N . CYS A 1 251 ? -30.390 -7.035 43.588 1.00 89.12 251 CYS A N 1
ATOM 2026 C CA . CYS A 1 251 ? -29.660 -8.039 42.832 1.00 89.12 251 CYS A CA 1
ATOM 2027 C C . CYS A 1 251 ? -30.632 -8.931 42.060 1.00 89.12 251 CYS A C 1
ATOM 2029 O O . CYS A 1 251 ? -31.376 -9.687 42.684 1.00 89.12 251 CYS A O 1
ATOM 2031 N N . LYS A 1 252 ? -30.537 -8.982 40.728 1.00 86.44 252 LYS A N 1
ATOM 2032 C CA . LYS A 1 252 ? -31.352 -9.903 39.909 1.00 86.44 252 LYS A CA 1
ATOM 2033 C C . LYS A 1 252 ? -31.106 -11.393 40.181 1.00 86.44 252 LYS A C 1
ATOM 2035 O O . LYS A 1 252 ? -31.919 -12.227 39.809 1.00 86.44 252 LYS A O 1
ATOM 2040 N N . PHE A 1 253 ? -29.973 -11.746 40.798 1.00 88.75 253 PHE A N 1
ATOM 2041 C CA . PHE A 1 253 ? -29.604 -13.144 41.060 1.00 88.75 253 PHE A CA 1
ATOM 2042 C C . PHE A 1 253 ? -29.925 -13.626 42.475 1.00 88.75 253 PHE A C 1
ATOM 2044 O O . PHE A 1 253 ? -30.191 -14.808 42.655 1.00 88.75 253 PHE A O 1
ATOM 2051 N N . CYS A 1 254 ? -29.822 -12.762 43.489 1.00 90.62 254 CYS A N 1
ATOM 2052 C CA . CYS A 1 254 ? -30.018 -13.152 44.892 1.00 90.62 254 CYS A CA 1
ATOM 2053 C C . CYS A 1 254 ? -31.027 -12.279 45.646 1.00 90.62 254 CYS A C 1
ATOM 2055 O O . CYS A 1 254 ? -31.181 -12.446 46.854 1.00 90.62 254 CYS A O 1
ATOM 2057 N N . GLY A 1 255 ? -31.654 -11.312 44.970 1.00 89.25 255 GLY A N 1
ATOM 2058 C CA . GLY A 1 255 ? -32.656 -10.407 45.537 1.00 89.25 255 GLY A CA 1
ATOM 2059 C C . GLY A 1 255 ? -32.129 -9.415 46.578 1.00 89.25 255 GLY A C 1
ATOM 2060 O O . GLY 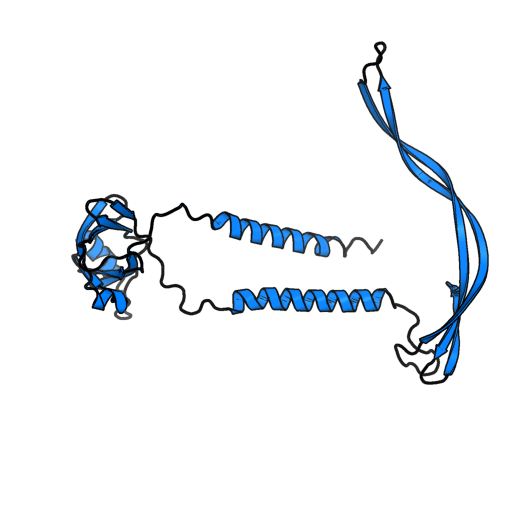A 1 255 ? -32.902 -8.627 47.109 1.00 89.25 255 GLY A O 1
ATOM 2061 N N . HIS A 1 256 ? -30.833 -9.438 46.904 1.00 91.06 256 HIS A N 1
ATOM 2062 C CA . HIS A 1 256 ? -30.262 -8.546 47.911 1.00 91.06 256 HIS A CA 1
ATOM 2063 C C . HIS A 1 256 ? -30.404 -7.084 47.495 1.00 91.06 256 HIS A C 1
ATOM 2065 O O . HIS A 1 256 ? -30.011 -6.740 46.382 1.00 91.06 256 HIS A O 1
ATOM 2071 N N . LYS A 1 257 ? -30.919 -6.255 48.404 1.00 91.25 257 LYS A N 1
ATOM 2072 C CA . LYS A 1 257 ? -31.104 -4.820 48.204 1.00 91.25 257 LYS A CA 1
ATOM 2073 C C . LYS A 1 257 ? -29.984 -4.023 48.860 1.00 91.25 257 LYS A C 1
ATOM 2075 O O . LYS A 1 257 ? -29.564 -4.368 49.963 1.00 91.25 257 LYS A O 1
ATOM 2080 N N . TRP A 1 258 ? -29.518 -2.973 48.195 1.00 88.06 258 TRP A N 1
ATOM 2081 C CA . TRP A 1 258 ? -28.548 -2.021 48.738 1.00 88.06 258 TRP A CA 1
ATOM 2082 C C . TRP A 1 258 ? -28.809 -0.619 48.190 1.00 88.06 258 TRP A C 1
ATOM 2084 O O . TRP A 1 258 ? -29.450 -0.455 47.154 1.00 88.06 258 TRP A O 1
ATOM 2094 N N . THR A 1 259 ? -28.289 0.391 48.878 1.00 86.31 259 THR A N 1
ATOM 2095 C CA . THR A 1 259 ? -28.418 1.797 48.487 1.00 86.31 259 THR A CA 1
ATOM 2096 C C . THR A 1 259 ? -27.049 2.409 48.220 1.00 86.31 259 THR A C 1
ATOM 2098 O O . THR A 1 259 ? -26.073 2.043 48.877 1.00 86.31 259 THR A O 1
ATOM 2101 N N . ALA A 1 260 ? -26.965 3.348 47.280 1.00 81.19 260 ALA A N 1
ATOM 2102 C CA . ALA A 1 260 ? -25.769 4.165 47.072 1.00 81.19 260 ALA A CA 1
ATOM 2103 C C . ALA A 1 260 ? -26.144 5.640 46.921 1.00 81.19 260 ALA A C 1
ATOM 2105 O O . ALA A 1 260 ? -27.145 5.959 46.285 1.00 81.19 260 ALA A O 1
ATOM 2106 N N . GLU A 1 261 ? -25.329 6.526 47.480 1.00 80.88 261 GLU A N 1
ATOM 2107 C CA . GLU A 1 261 ? -25.513 7.978 47.395 1.00 80.88 261 GLU A CA 1
ATOM 2108 C C . GLU A 1 261 ? -24.584 8.532 46.301 1.00 80.88 261 GLU A C 1
ATOM 2110 O O . GLU A 1 261 ? -23.417 8.130 46.224 1.00 80.88 261 GLU A O 1
ATOM 2115 N N . ARG A 1 262 ? -25.111 9.382 45.412 1.00 70.44 262 ARG A N 1
ATOM 2116 C CA . ARG A 1 262 ? -24.349 10.081 44.362 1.00 70.44 262 ARG A CA 1
ATOM 2117 C C . ARG A 1 262 ? -24.727 11.550 44.290 1.00 70.44 262 ARG A C 1
ATOM 2119 O O . ARG A 1 262 ? -25.920 11.855 44.516 1.00 70.44 262 ARG A O 1
#

Foldseek 3Di:
DPPPPPVVVVPVVVVVVVVVVVVVVVVPPDPDFDPDQKAFQFWWCQDLFKIKTKIWGDPNHDAPAKKKKFKDQVPDGPDIDIDGHHPVCNVVRPIDMDMDTDDPVSSVVVVVVPPDDDRDIDTCLVRIWMWMDDPVDIGTHRHDHPPPVDPPCCVVVVVVVVVVVVVVVVVVVVVCVVPPDPQQDPPPRDGNFKDWPDKDFPDKDKDKDWDWDKDKDWDADPVRHTPDIDIDIDTDIDIDIDTKMKIWIAGPVPRDIDIDID